Protein AF-A0A3G8GVG5-F1 (afdb_monomer_lite)

Radius of gyration: 18.15 Å; chains: 1; bounding box: 42×44×48 Å

Structure (mmCIF, N/CA/C/O backbone):
data_AF-A0A3G8GVG5-F1
#
_entry.id   AF-A0A3G8GVG5-F1
#
loop_
_atom_site.group_PDB
_atom_site.id
_atom_site.type_symbol
_atom_site.label_atom_id
_atom_site.label_alt_id
_atom_site.label_comp_id
_atom_site.label_asym_id
_atom_site.label_entity_id
_atom_site.label_seq_id
_atom_site.pdbx_PDB_ins_code
_atom_site.Cartn_x
_atom_site.Cartn_y
_atom_site.Cartn_z
_atom_site.occupancy
_atom_site.B_iso_or_equiv
_atom_site.auth_seq_id
_atom_site.auth_comp_id
_atom_site.auth_asym_id
_atom_site.auth_atom_id
_atom_site.pdbx_PDB_model_num
ATOM 1 N N . MET A 1 1 ? 7.268 11.333 13.394 1.00 49.78 1 MET A N 1
ATOM 2 C CA . MET A 1 1 ? 5.928 10.722 13.432 1.00 49.78 1 MET A CA 1
ATOM 3 C C . MET A 1 1 ? 6.130 9.269 13.067 1.00 49.78 1 MET A C 1
ATOM 5 O O . MET A 1 1 ? 6.802 9.025 12.071 1.00 49.78 1 MET A O 1
ATOM 9 N N . GLN A 1 2 ? 5.704 8.350 13.923 1.00 72.81 2 GLN A N 1
ATOM 10 C CA . GLN A 1 2 ? 5.836 6.920 13.666 1.00 72.81 2 GLN A CA 1
ATOM 11 C C . GLN A 1 2 ? 4.834 6.518 12.583 1.00 72.81 2 GLN A C 1
ATOM 13 O O . GLN A 1 2 ? 3.712 7.025 12.562 1.00 72.81 2 GLN A O 1
ATOM 18 N N . THR A 1 3 ? 5.284 5.694 11.642 1.00 84.38 3 THR A N 1
ATOM 19 C CA . THR A 1 3 ? 4.488 5.245 10.498 1.00 84.38 3 THR A CA 1
ATOM 20 C C . THR A 1 3 ? 3.266 4.473 10.981 1.00 84.38 3 THR A C 1
ATOM 22 O O . THR A 1 3 ? 3.401 3.535 11.763 1.00 84.38 3 THR A O 1
ATOM 25 N N . GLY A 1 4 ? 2.082 4.852 10.507 1.00 87.75 4 GLY A N 1
ATOM 26 C CA . GLY A 1 4 ? 0.847 4.111 10.728 1.00 87.75 4 GLY A CA 1
ATOM 27 C C . GLY A 1 4 ? 0.211 4.288 12.104 1.00 87.75 4 GLY A C 1
ATOM 28 O O . GLY A 1 4 ? -0.629 3.478 12.488 1.00 87.75 4 GLY A O 1
ATOM 29 N N . LEU A 1 5 ? 0.558 5.345 12.848 1.00 90.88 5 LEU A N 1
ATOM 30 C CA . LEU A 1 5 ? -0.100 5.656 14.128 1.00 90.88 5 LEU A CA 1
ATOM 31 C C . LEU A 1 5 ? -1.619 5.825 13.980 1.00 90.88 5 LEU A C 1
ATOM 33 O O . LEU A 1 5 ? -2.370 5.416 14.860 1.00 90.88 5 LEU A O 1
ATOM 37 N N . ARG A 1 6 ? -2.088 6.371 12.850 1.00 92.50 6 ARG A N 1
ATOM 38 C CA . ARG A 1 6 ? -3.530 6.475 12.569 1.00 92.50 6 ARG A CA 1
ATOM 39 C C . ARG A 1 6 ? -4.188 5.112 12.433 1.00 92.50 6 ARG A C 1
ATOM 41 O O . ARG A 1 6 ? -5.309 4.937 12.888 1.00 92.50 6 ARG A O 1
ATOM 48 N N . LEU A 1 7 ? -3.500 4.139 11.836 1.00 95.25 7 LEU A N 1
ATOM 49 C CA . LEU A 1 7 ? -4.003 2.772 11.756 1.00 95.25 7 LEU A CA 1
ATOM 50 C C . LEU A 1 7 ? -4.164 2.157 13.142 1.00 95.25 7 LEU A C 1
ATOM 52 O O . LEU A 1 7 ? -5.197 1.559 13.430 1.00 95.25 7 LEU A O 1
ATOM 56 N N . TYR A 1 8 ? -3.151 2.321 13.992 1.00 95.00 8 TYR A N 1
ATOM 57 C CA . TYR A 1 8 ? -3.192 1.827 15.363 1.00 95.00 8 TYR A CA 1
ATOM 58 C C . TYR A 1 8 ? -4.359 2.437 16.143 1.00 95.00 8 TYR A C 1
ATOM 60 O O . TYR A 1 8 ? -5.166 1.710 16.721 1.00 95.00 8 TYR A O 1
ATOM 68 N N . GLN A 1 9 ? -4.501 3.761 16.068 1.00 94.75 9 GLN A N 1
ATOM 69 C CA . GLN A 1 9 ? -5.581 4.481 16.726 1.00 94.75 9 GLN A CA 1
ATOM 70 C C . GLN A 1 9 ? -6.961 4.073 16.197 1.00 94.75 9 GLN A C 1
ATOM 72 O O . GLN A 1 9 ? -7.850 3.793 16.991 1.00 94.75 9 GLN A O 1
ATOM 77 N N . ALA A 1 10 ? -7.128 3.926 14.880 1.00 95.94 10 ALA A N 1
ATOM 78 C CA . ALA A 1 10 ? -8.390 3.476 14.291 1.00 95.94 10 ALA A CA 1
ATOM 79 C C . ALA A 1 10 ? -8.810 2.083 14.798 1.00 95.94 10 ALA A C 1
ATOM 81 O O . ALA A 1 10 ? -9.994 1.836 15.028 1.00 95.94 10 ALA A O 1
ATOM 82 N N . ILE A 1 11 ? -7.850 1.173 15.011 1.00 96.44 11 ILE A N 1
ATOM 83 C CA . ILE A 1 11 ? -8.118 -0.148 15.600 1.00 96.44 11 ILE A CA 1
ATOM 84 C C . ILE A 1 11 ? -8.559 -0.012 17.064 1.00 96.44 11 ILE A C 1
ATOM 86 O O . ILE A 1 11 ? -9.501 -0.692 17.478 1.00 96.44 11 ILE A O 1
ATOM 90 N N . ILE A 1 12 ? -7.921 0.871 17.839 1.00 94.94 12 ILE A N 1
ATOM 91 C CA . ILE A 1 12 ? -8.306 1.152 19.229 1.00 94.94 12 ILE A CA 1
ATOM 92 C C . ILE A 1 12 ? -9.720 1.738 19.282 1.00 94.94 12 ILE A C 1
ATOM 94 O O . ILE A 1 12 ? -10.563 1.209 20.007 1.00 94.94 12 ILE A O 1
ATOM 98 N N . ASP A 1 13 ? -10.009 2.767 18.492 1.00 95.06 13 ASP A N 1
ATOM 99 C CA . ASP A 1 13 ? -11.313 3.436 18.470 1.00 95.06 13 ASP A CA 1
ATOM 100 C C . ASP A 1 13 ? -12.429 2.450 18.110 1.00 95.06 13 ASP A C 1
ATOM 102 O O . ASP A 1 13 ? -13.460 2.383 18.786 1.00 95.06 13 ASP A O 1
ATOM 106 N N . GLN A 1 14 ? -12.190 1.600 17.109 1.00 96.19 14 GLN A N 1
ATOM 107 C CA . GLN A 1 14 ? -13.136 0.560 16.717 1.00 96.19 14 GLN A CA 1
ATOM 108 C C . GLN A 1 14 ? -13.311 -0.507 17.806 1.00 96.19 14 GLN A C 1
ATOM 110 O O . GLN A 1 14 ? -14.429 -0.964 18.052 1.00 96.19 14 GLN A O 1
ATOM 115 N N . SER A 1 15 ? -12.239 -0.891 18.508 1.00 96.69 15 SER A N 1
ATOM 116 C CA . SER A 1 15 ? -12.336 -1.830 19.635 1.00 96.69 15 SER A CA 1
ATOM 117 C C . SER A 1 15 ? -13.222 -1.280 20.759 1.00 96.69 15 SER A C 1
ATOM 119 O O . SER A 1 15 ? -14.086 -1.993 21.276 1.00 96.69 15 SER A O 1
ATOM 121 N N . GLN A 1 16 ? -13.089 0.016 21.061 1.00 95.56 16 GLN A N 1
ATOM 122 C CA . GLN A 1 16 ? -13.899 0.712 22.057 1.00 95.56 16 GLN A CA 1
ATOM 123 C C . GLN A 1 16 ? -15.360 0.828 21.614 1.00 95.56 16 GLN A C 1
ATOM 125 O O . GLN A 1 16 ? -16.260 0.560 22.411 1.00 95.56 16 GLN A O 1
ATOM 130 N N . ALA A 1 17 ? -15.605 1.163 20.344 1.00 95.44 17 ALA A N 1
ATOM 131 C CA . ALA A 1 17 ? -16.950 1.250 19.777 1.00 95.44 17 ALA A CA 1
ATOM 132 C C . ALA A 1 17 ? -17.695 -0.097 19.827 1.00 95.44 17 ALA A C 1
ATOM 134 O O . ALA A 1 17 ? -18.899 -0.134 20.088 1.00 95.44 17 ALA A O 1
ATOM 135 N N . LEU A 1 18 ? -16.978 -1.206 19.623 1.00 95.50 18 LEU A N 1
ATOM 136 C CA . LEU A 1 18 ? -17.518 -2.566 19.700 1.00 95.50 18 LEU A CA 1
ATOM 137 C C . LEU A 1 18 ? -17.567 -3.130 21.131 1.00 95.50 18 LEU A C 1
ATOM 139 O O . LEU A 1 18 ? -18.177 -4.178 21.351 1.00 95.50 18 LEU A O 1
ATOM 143 N N . GLY A 1 19 ? -16.945 -2.457 22.102 1.00 96.06 19 GLY A N 1
ATOM 144 C CA . GLY A 1 19 ? -16.876 -2.909 23.492 1.00 96.06 19 GLY A CA 1
ATOM 145 C C . GLY A 1 19 ? -16.059 -4.191 23.685 1.00 96.06 19 GLY A C 1
ATOM 146 O O . GLY A 1 19 ? -16.368 -4.975 24.584 1.00 96.06 19 GLY A O 1
ATOM 147 N N . ILE A 1 20 ? -15.050 -4.421 22.841 1.00 96.81 20 ILE A N 1
ATOM 148 C CA . ILE A 1 20 ? -14.133 -5.566 22.933 1.00 96.81 20 ILE A CA 1
ATOM 149 C C . ILE A 1 20 ? -12.769 -5.123 23.466 1.00 96.81 20 ILE A C 1
ATOM 151 O O . ILE A 1 20 ? -12.413 -3.948 23.395 1.00 96.81 20 ILE A O 1
ATOM 155 N N . ASP A 1 21 ? -11.999 -6.065 24.009 1.00 95.56 21 ASP A N 1
ATOM 156 C CA . ASP A 1 21 ? -10.618 -5.785 24.388 1.00 95.56 21 ASP A CA 1
ATOM 157 C C . ASP A 1 21 ? -9.711 -5.637 23.154 1.00 95.56 21 ASP A C 1
ATOM 159 O O . ASP A 1 21 ? -10.019 -6.076 22.039 1.00 95.56 21 ASP A O 1
ATOM 163 N N . PHE A 1 22 ? -8.570 -4.980 23.363 1.00 93.44 22 PHE A N 1
ATOM 164 C CA . PHE A 1 22 ? -7.598 -4.761 22.298 1.00 93.44 22 PHE A CA 1
ATOM 165 C C . PHE A 1 22 ? -7.022 -6.084 21.766 1.00 93.44 22 PHE A C 1
ATOM 167 O O . PHE A 1 22 ? -6.774 -6.210 20.569 1.00 93.44 22 PHE A O 1
ATOM 174 N N . ASP A 1 23 ? -6.885 -7.101 22.620 1.00 95.00 23 ASP A N 1
ATOM 175 C CA . ASP A 1 23 ? -6.403 -8.424 22.221 1.00 95.00 23 ASP A CA 1
ATOM 176 C C . ASP A 1 23 ? -7.333 -9.093 21.198 1.00 95.00 23 ASP A C 1
ATOM 178 O O . ASP A 1 23 ? -6.865 -9.613 20.178 1.00 95.00 23 ASP A O 1
ATOM 182 N N . ALA A 1 24 ? -8.652 -9.039 21.411 1.00 96.19 24 ALA A N 1
ATOM 183 C CA . ALA A 1 24 ? -9.637 -9.536 20.456 1.00 96.19 24 ALA A CA 1
ATOM 184 C C . ALA A 1 24 ? -9.681 -8.693 19.175 1.00 96.19 24 ALA A C 1
ATOM 186 O O . ALA A 1 24 ? -9.848 -9.251 18.084 1.00 96.19 24 ALA A O 1
ATOM 187 N N . ALA A 1 25 ? -9.504 -7.372 19.277 1.00 96.31 25 ALA A N 1
ATOM 188 C CA . ALA A 1 25 ? -9.423 -6.486 18.115 1.00 96.31 25 ALA A CA 1
ATOM 189 C C . ALA A 1 25 ? -8.200 -6.809 17.240 1.00 96.31 25 ALA A C 1
ATOM 191 O O . ALA A 1 25 ? -8.338 -7.048 16.037 1.00 96.31 25 ALA A O 1
ATOM 192 N N . ALA A 1 26 ? -7.015 -6.920 17.846 1.00 95.25 26 ALA A N 1
ATOM 193 C CA . ALA A 1 26 ? -5.785 -7.309 17.163 1.00 95.25 26 ALA A CA 1
ATOM 194 C C . ALA A 1 26 ? -5.927 -8.695 16.513 1.00 95.25 26 ALA A C 1
ATOM 196 O O . ALA A 1 26 ? -5.589 -8.872 15.336 1.00 95.25 26 ALA A O 1
ATOM 197 N N . HIS A 1 27 ? -6.512 -9.660 17.233 1.00 96.12 27 HIS A N 1
ATOM 198 C CA . HIS A 1 27 ? -6.771 -10.994 16.697 1.00 96.12 27 HIS A CA 1
ATOM 199 C C . HIS A 1 27 ? -7.701 -10.961 15.475 1.00 96.12 27 HIS A C 1
ATOM 201 O O . HIS A 1 27 ? -7.435 -11.646 14.484 1.00 96.12 27 HIS A O 1
ATOM 207 N N . SER A 1 28 ? -8.744 -10.127 15.510 1.00 96.38 28 SER A N 1
ATOM 208 C CA . SER A 1 28 ? -9.662 -9.910 14.381 1.00 96.38 28 SER A CA 1
ATOM 209 C C . SER A 1 28 ? -8.956 -9.282 13.175 1.00 96.38 28 SER A C 1
ATOM 211 O O . SER A 1 28 ? -9.252 -9.632 12.036 1.00 96.38 28 SER A O 1
ATOM 213 N N . CYS A 1 29 ? -7.943 -8.447 13.419 1.00 96.12 29 CYS A N 1
ATOM 214 C CA . CYS A 1 29 ? -7.039 -7.904 12.402 1.00 96.12 29 CYS A CA 1
ATOM 215 C C . CYS A 1 29 ? -5.998 -8.924 11.885 1.00 96.12 29 CYS A C 1
ATOM 217 O O . CYS A 1 29 ? -5.181 -8.608 11.019 1.00 96.12 29 CYS A O 1
ATOM 219 N N . GLY A 1 30 ? -5.983 -10.158 12.405 1.00 94.19 30 GLY A N 1
ATOM 220 C CA . GLY A 1 30 ? -5.030 -11.199 12.008 1.00 94.19 30 GLY A CA 1
ATOM 221 C C . GLY A 1 30 ? -3.605 -10.987 12.541 1.00 94.19 30 GLY A C 1
ATOM 222 O O . GLY A 1 30 ? -2.638 -11.501 11.955 1.00 94.19 30 GLY A O 1
ATOM 223 N N . VAL A 1 31 ? -3.458 -10.233 13.635 1.00 93.50 31 VAL A N 1
ATOM 224 C CA . VAL A 1 31 ? -2.177 -9.918 14.288 1.00 93.50 31 VAL A CA 1
ATOM 225 C C . VAL A 1 31 ? -2.273 -10.242 15.786 1.00 93.50 31 VAL A C 1
ATOM 227 O O . VAL A 1 31 ? -3.339 -10.171 16.382 1.00 93.50 31 VAL A O 1
ATOM 230 N N . GLY A 1 32 ? -1.174 -10.656 16.418 1.00 92.75 32 GLY A N 1
ATOM 231 C CA . GLY A 1 32 ? -1.138 -10.730 17.884 1.00 92.75 32 GLY A CA 1
ATOM 232 C C . GLY A 1 32 ? -1.017 -9.326 18.478 1.00 92.75 32 GLY A C 1
ATOM 233 O O . GLY A 1 32 ? -0.301 -8.510 17.902 1.00 92.75 32 GLY A O 1
ATOM 234 N N . ALA A 1 33 ? -1.659 -9.054 19.614 1.00 92.44 33 ALA A N 1
ATOM 235 C CA . ALA A 1 33 ? -1.604 -7.739 20.258 1.00 92.44 33 ALA A CA 1
ATOM 236 C C . ALA A 1 33 ? -0.171 -7.286 20.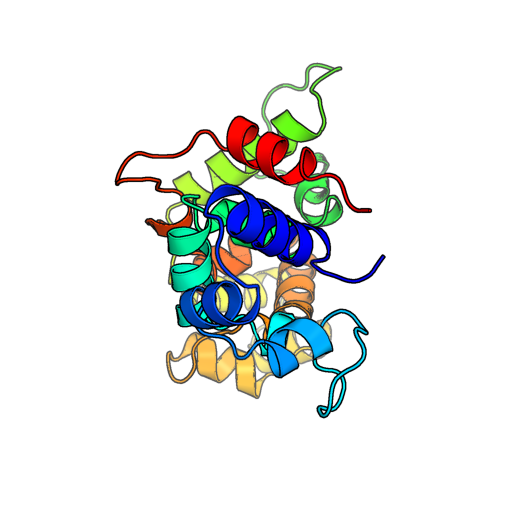551 1.00 92.44 33 ALA A C 1
ATOM 238 O O . ALA A 1 33 ? 0.219 -6.227 20.077 1.00 92.44 33 ALA A O 1
ATOM 239 N N . ASP A 1 34 ? 0.645 -8.138 21.184 1.00 91.56 34 ASP A N 1
ATOM 240 C CA . ASP A 1 34 ? 2.072 -7.865 21.422 1.00 91.56 34 ASP A CA 1
ATOM 241 C C . ASP A 1 34 ? 2.821 -7.507 20.132 1.00 91.56 34 ASP A C 1
ATOM 243 O O . ASP A 1 34 ? 3.601 -6.560 20.097 1.00 91.56 34 ASP A O 1
ATOM 247 N N . LEU A 1 35 ? 2.562 -8.237 19.040 1.00 91.19 35 LEU A N 1
ATOM 248 C CA . LEU A 1 35 ? 3.213 -7.969 17.759 1.00 91.19 35 LEU A CA 1
ATOM 249 C C . LEU A 1 35 ? 2.773 -6.616 17.187 1.00 91.19 35 LEU A C 1
ATOM 251 O O . LEU A 1 35 ? 3.623 -5.864 16.722 1.00 91.19 35 LEU A O 1
ATOM 255 N N . LEU A 1 36 ? 1.477 -6.302 17.236 1.00 91.19 36 LEU A N 1
ATOM 256 C CA . LEU A 1 36 ? 0.942 -5.035 16.740 1.00 91.19 36 LEU A CA 1
ATOM 257 C C . LEU A 1 36 ? 1.450 -3.854 17.576 1.00 91.19 36 LEU A C 1
ATOM 259 O O . LEU A 1 36 ? 1.960 -2.890 17.021 1.00 91.19 36 LEU A O 1
ATOM 263 N N . MET A 1 37 ? 1.396 -3.967 18.902 1.00 91.00 37 MET A N 1
ATOM 264 C CA . MET A 1 37 ? 1.936 -2.991 19.852 1.00 91.00 37 MET A CA 1
ATOM 265 C C . MET A 1 37 ? 3.440 -2.766 19.648 1.00 91.00 37 MET A C 1
ATOM 267 O O . MET A 1 37 ? 3.912 -1.633 19.706 1.00 91.00 37 MET A O 1
ATOM 271 N N . SER A 1 38 ? 4.199 -3.818 19.314 1.00 91.44 38 SER A N 1
ATOM 272 C CA . SER A 1 38 ? 5.635 -3.694 19.034 1.00 91.44 38 SER A CA 1
ATOM 273 C C . SER A 1 38 ? 5.968 -2.865 17.787 1.00 91.44 38 SER A C 1
ATOM 275 O O . SER A 1 38 ? 7.120 -2.464 17.627 1.00 91.44 38 SER A O 1
ATOM 277 N N . CYS A 1 39 ? 4.994 -2.586 16.914 1.00 90.81 39 CYS A N 1
ATOM 278 C CA . CYS A 1 39 ? 5.163 -1.660 15.792 1.00 90.81 39 CYS A CA 1
ATOM 279 C C . CYS A 1 39 ? 5.079 -0.182 16.210 1.00 90.81 39 CYS A C 1
ATOM 281 O O . CYS A 1 39 ? 5.514 0.686 15.450 1.00 90.81 39 CYS A O 1
ATOM 283 N N . PHE A 1 40 ? 4.540 0.102 17.401 1.00 89.06 40 PHE A N 1
ATOM 284 C CA . PHE A 1 40 ? 4.185 1.447 17.871 1.00 89.06 40 PHE A CA 1
ATOM 285 C C . PHE A 1 40 ? 4.899 1.846 19.174 1.00 89.06 40 PHE A C 1
ATOM 287 O O . PHE A 1 40 ? 4.413 2.689 19.916 1.00 89.06 40 PHE A O 1
ATOM 294 N N . ASP A 1 41 ? 6.049 1.221 19.464 1.00 80.25 41 ASP A N 1
ATOM 295 C CA . ASP A 1 41 ? 6.879 1.458 20.661 1.00 80.25 41 ASP A CA 1
ATOM 296 C C . ASP A 1 41 ? 6.157 1.278 22.011 1.00 80.25 41 ASP A C 1
ATOM 298 O O . ASP A 1 41 ? 6.631 1.726 23.059 1.00 80.25 41 ASP A O 1
ATOM 302 N N . GLU A 1 42 ? 5.038 0.557 22.007 1.00 80.56 42 GLU A N 1
ATOM 303 C CA . GLU A 1 42 ? 4.316 0.204 23.221 1.00 80.56 42 GLU A CA 1
ATOM 304 C C . GLU A 1 42 ? 5.093 -0.847 24.039 1.00 80.56 42 GLU A C 1
ATOM 306 O O . GLU A 1 42 ? 5.795 -1.701 23.472 1.00 80.56 42 GLU A O 1
ATOM 311 N N . PRO A 1 43 ? 4.985 -0.837 25.383 1.00 77.31 43 PRO A N 1
ATOM 312 C CA . PRO A 1 43 ? 5.668 -1.805 26.230 1.00 77.31 43 PRO A CA 1
ATOM 313 C C . PRO A 1 43 ? 5.163 -3.222 25.942 1.00 77.31 43 PRO A C 1
ATOM 315 O O . PRO A 1 43 ? 4.044 -3.581 26.297 1.00 77.31 43 PRO A O 1
ATOM 318 N N . THR A 1 44 ? 6.005 -4.052 25.329 1.00 80.94 44 THR A N 1
ATOM 319 C CA . THR A 1 44 ? 5.668 -5.440 24.977 1.00 80.94 44 THR A CA 1
ATOM 320 C C . THR A 1 44 ? 6.778 -6.405 25.378 1.00 80.94 44 THR A C 1
ATOM 322 O O . THR A 1 44 ? 7.904 -6.014 25.699 1.00 80.94 44 THR A O 1
ATOM 325 N N . HIS A 1 45 ? 6.475 -7.704 25.349 1.00 77.62 45 HIS A N 1
ATOM 326 C CA . HIS A 1 45 ? 7.473 -8.764 25.527 1.00 77.62 45 HIS A CA 1
ATOM 327 C C . HIS A 1 45 ? 8.277 -9.067 24.249 1.00 77.62 45 HIS A C 1
ATOM 329 O O . HIS A 1 45 ? 9.187 -9.902 24.262 1.00 77.62 45 HIS A O 1
ATOM 335 N N . THR A 1 46 ? 7.952 -8.399 23.144 1.00 78.88 46 THR A N 1
ATOM 336 C CA . THR A 1 46 ? 8.531 -8.607 21.816 1.00 78.88 46 THR A CA 1
ATOM 337 C C . THR A 1 46 ? 9.503 -7.492 21.437 1.00 78.88 46 THR A C 1
ATOM 339 O O . THR A 1 46 ? 9.455 -6.386 21.966 1.00 78.88 46 THR A O 1
ATOM 342 N N . LYS A 1 47 ? 10.428 -7.781 20.514 1.00 85.06 47 LYS A N 1
ATOM 343 C CA . LYS A 1 47 ? 11.291 -6.739 19.933 1.00 85.06 47 LYS A CA 1
ATOM 344 C C . LYS A 1 47 ? 10.452 -5.796 19.058 1.00 85.06 47 LYS A C 1
ATOM 346 O O . LYS A 1 47 ? 9.449 -6.266 18.532 1.00 85.06 47 LYS A O 1
ATOM 351 N N . PRO A 1 48 ? 10.868 -4.535 18.859 1.00 86.25 48 PRO A N 1
ATOM 352 C CA . PRO A 1 48 ? 10.214 -3.647 17.903 1.00 86.25 48 PRO A CA 1
ATOM 353 C C . PRO A 1 48 ? 10.226 -4.230 16.484 1.00 86.25 48 PRO A C 1
ATOM 355 O O . PRO A 1 48 ? 11.232 -4.824 16.078 1.00 86.25 48 PRO A O 1
ATOM 358 N N . HIS A 1 49 ? 9.131 -4.049 15.745 1.00 88.44 49 HIS A N 1
ATOM 359 C CA . HIS A 1 49 ? 8.986 -4.490 14.353 1.00 88.44 49 HIS A CA 1
ATOM 360 C C . HIS A 1 49 ? 8.582 -3.325 13.451 1.00 88.44 49 HIS A C 1
ATOM 362 O O . HIS A 1 49 ? 7.862 -2.428 13.880 1.00 88.44 49 HIS A O 1
ATOM 368 N N . ASP A 1 50 ? 8.996 -3.363 12.186 1.00 90.38 50 ASP A N 1
ATOM 369 C CA . ASP A 1 50 ? 8.470 -2.436 11.187 1.00 90.38 50 ASP A CA 1
ATOM 370 C C . ASP A 1 50 ? 7.015 -2.802 10.852 1.00 90.38 50 ASP A C 1
ATOM 372 O O . ASP A 1 50 ? 6.681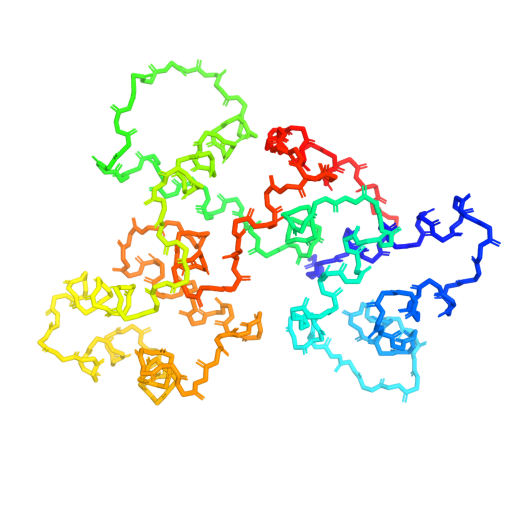 -3.976 10.657 1.00 90.38 50 ASP A O 1
ATOM 376 N N . LEU A 1 51 ? 6.132 -1.803 10.793 1.00 93.44 51 LEU A N 1
ATOM 377 C CA . LEU A 1 51 ? 4.722 -2.014 10.469 1.00 93.44 51 LEU A CA 1
ATOM 378 C C . LEU A 1 51 ? 4.549 -2.672 9.092 1.00 93.44 51 LEU A C 1
ATOM 380 O O . LEU A 1 51 ? 3.687 -3.535 8.924 1.00 93.44 51 LEU A O 1
ATOM 384 N N . TYR A 1 52 ? 5.367 -2.303 8.110 1.00 94.19 52 TYR A N 1
ATOM 385 C CA . TYR A 1 52 ? 5.269 -2.810 6.745 1.00 94.19 52 TYR A CA 1
ATOM 386 C C . TYR A 1 52 ? 5.751 -4.256 6.598 1.00 94.19 52 TYR A C 1
ATOM 388 O O . TYR A 1 52 ? 5.259 -4.962 5.719 1.00 94.19 52 TYR A O 1
ATOM 396 N N . ASP A 1 53 ? 6.606 -4.736 7.506 1.00 92.25 53 ASP A N 1
ATOM 397 C CA . ASP A 1 53 ? 6.931 -6.165 7.627 1.00 92.25 53 ASP A CA 1
ATOM 398 C C . ASP A 1 53 ? 5.755 -6.967 8.212 1.00 92.25 53 ASP A C 1
ATOM 400 O O . ASP A 1 53 ? 5.583 -8.161 7.946 1.00 92.25 53 ASP A O 1
ATOM 404 N N . VAL A 1 54 ? 4.922 -6.319 9.030 1.00 92.69 54 VAL A N 1
ATOM 405 C CA . VAL A 1 54 ? 3.765 -6.947 9.673 1.00 92.69 54 VAL A CA 1
ATOM 406 C C . VAL A 1 54 ? 2.526 -6.892 8.773 1.00 92.69 54 VAL A C 1
ATOM 408 O O . VAL A 1 54 ? 1.757 -7.856 8.762 1.00 92.69 54 VAL A O 1
ATOM 411 N N . LEU A 1 55 ? 2.314 -5.840 7.983 1.00 94.06 55 LEU A N 1
ATOM 412 C CA . LEU A 1 55 ? 1.132 -5.674 7.125 1.00 94.06 55 LEU A CA 1
ATOM 413 C C . LEU A 1 55 ? 1.192 -6.515 5.837 1.00 94.06 55 LEU A C 1
ATOM 415 O O . LEU A 1 55 ? 1.341 -6.017 4.724 1.00 94.06 55 LEU A O 1
ATOM 419 N N . THR A 1 56 ? 0.998 -7.825 5.978 1.00 94.06 56 THR A N 1
ATOM 420 C CA . THR A 1 56 ? 0.792 -8.725 4.832 1.00 94.06 56 THR A CA 1
ATOM 421 C C . THR A 1 56 ? -0.574 -8.494 4.181 1.00 94.06 56 THR A C 1
ATOM 423 O O . THR A 1 56 ? -1.512 -8.043 4.840 1.00 94.06 56 THR A O 1
ATOM 426 N N . ARG A 1 57 ? -0.746 -8.902 2.914 1.00 92.94 57 ARG A N 1
ATOM 427 C CA . ARG A 1 57 ? -2.033 -8.783 2.197 1.00 92.94 57 ARG A CA 1
ATOM 428 C C . ARG A 1 57 ? -3.221 -9.325 2.996 1.00 92.94 57 ARG A C 1
ATOM 430 O O . ARG A 1 57 ? -4.234 -8.653 3.126 1.00 92.94 57 ARG A O 1
ATOM 437 N N . ARG A 1 58 ? -3.054 -10.506 3.602 1.00 94.50 58 ARG A N 1
ATOM 438 C CA . ARG A 1 58 ? -4.079 -11.140 4.445 1.00 94.50 58 ARG A CA 1
ATOM 439 C C . ARG A 1 58 ? -4.470 -10.272 5.646 1.00 94.50 58 ARG A C 1
ATOM 441 O O . ARG A 1 58 ? -5.626 -10.290 6.050 1.00 94.50 58 ARG A O 1
ATOM 448 N N . ARG A 1 59 ? -3.509 -9.564 6.243 1.00 95.62 59 ARG A N 1
ATOM 449 C CA . ARG A 1 59 ? -3.748 -8.678 7.390 1.00 95.62 59 ARG A CA 1
ATOM 450 C C . ARG A 1 59 ? -4.408 -7.377 6.959 1.00 95.62 59 ARG A C 1
ATOM 452 O O . ARG A 1 59 ? -5.323 -6.945 7.637 1.00 95.62 59 ARG A O 1
ATOM 459 N N . ILE A 1 60 ? -4.028 -6.812 5.813 1.00 95.81 60 ILE A N 1
ATOM 460 C CA . ILE A 1 60 ? -4.718 -5.644 5.242 1.00 95.81 60 ILE A CA 1
ATOM 461 C C . ILE A 1 60 ? -6.201 -5.972 5.010 1.00 95.81 60 ILE A C 1
ATOM 463 O O . ILE A 1 60 ? -7.062 -5.206 5.428 1.00 95.81 60 ILE A O 1
ATOM 467 N N . ASP A 1 61 ? -6.502 -7.144 4.439 1.00 95.56 61 ASP A N 1
ATOM 468 C CA . ASP A 1 61 ? -7.884 -7.597 4.218 1.00 95.56 61 ASP A CA 1
ATOM 469 C C . ASP A 1 61 ? -8.649 -7.772 5.544 1.00 95.56 61 ASP A C 1
ATOM 471 O O . ASP A 1 61 ? -9.799 -7.353 5.672 1.00 95.56 61 ASP A O 1
ATOM 475 N N . ALA A 1 62 ? -8.005 -8.363 6.556 1.00 97.25 62 ALA A N 1
ATOM 476 C CA . ALA A 1 62 ? -8.602 -8.556 7.878 1.00 97.25 62 ALA A CA 1
ATOM 477 C C . ALA A 1 62 ? -8.866 -7.225 8.600 1.00 97.25 62 ALA A C 1
ATOM 479 O O . ALA A 1 62 ? -9.926 -7.046 9.193 1.00 97.25 62 ALA A O 1
ATOM 480 N N . ILE A 1 63 ? -7.933 -6.277 8.512 1.00 97.44 63 ILE A N 1
ATOM 481 C CA . ILE A 1 63 ? -8.070 -4.938 9.090 1.00 97.44 63 ILE A CA 1
ATOM 482 C C . ILE A 1 63 ? -9.180 -4.155 8.385 1.00 97.44 63 ILE A C 1
ATOM 484 O O . ILE A 1 63 ? -10.024 -3.573 9.057 1.00 97.44 63 ILE A O 1
ATOM 488 N N . SER A 1 64 ? -9.224 -4.185 7.050 1.00 96.81 64 SER A N 1
ATOM 489 C CA . SER A 1 64 ? -10.304 -3.580 6.256 1.00 96.81 64 SER A CA 1
ATOM 490 C C . SER A 1 64 ? -11.671 -4.127 6.678 1.00 96.81 64 SER A C 1
ATOM 492 O O . SER A 1 64 ? -12.598 -3.354 6.908 1.00 96.81 64 SER A O 1
ATOM 494 N N . SER A 1 65 ? -11.778 -5.444 6.887 1.00 96.88 65 SER A N 1
ATOM 495 C CA . SER A 1 65 ? -13.007 -6.063 7.392 1.00 96.88 65 SER A CA 1
ATOM 496 C C . SER A 1 65 ? -13.334 -5.686 8.840 1.00 96.88 65 SER A C 1
ATOM 498 O O . SER A 1 65 ? -14.511 -5.599 9.175 1.00 96.88 65 SER A O 1
ATOM 500 N N . PHE A 1 66 ? -12.337 -5.518 9.711 1.00 97.44 66 PHE A N 1
ATOM 501 C CA . PHE A 1 66 ? -12.545 -5.163 11.118 1.00 97.44 66 PHE A CA 1
ATOM 502 C C . PHE A 1 66 ? -12.988 -3.702 11.290 1.00 97.44 66 PHE A C 1
ATOM 504 O O . PHE A 1 66 ? -13.894 -3.408 12.071 1.00 97.44 66 PHE A O 1
ATOM 511 N N . LEU A 1 67 ? -12.361 -2.799 10.534 1.00 96.75 67 LEU A N 1
ATOM 512 C CA . LEU A 1 67 ? -12.656 -1.365 10.520 1.00 96.75 67 LEU A CA 1
ATOM 513 C C . LEU A 1 67 ? -13.874 -1.005 9.656 1.00 96.75 67 LEU A C 1
ATOM 515 O O . LEU A 1 67 ? -14.239 0.165 9.603 1.00 96.75 67 LEU A O 1
ATOM 519 N N . ASP A 1 68 ? -14.466 -1.986 8.967 1.00 95.88 68 ASP A N 1
ATOM 520 C CA . ASP A 1 68 ? -15.554 -1.801 8.000 1.00 95.88 68 ASP A CA 1
ATOM 521 C C . ASP A 1 68 ? -15.247 -0.697 6.971 1.00 95.88 68 ASP A C 1
ATOM 523 O O . ASP A 1 68 ? -16.017 0.235 6.737 1.00 95.88 68 ASP A O 1
ATOM 527 N N . CYS A 1 69 ? -14.050 -0.765 6.386 1.00 95.44 69 CYS A N 1
ATOM 528 C CA . CYS A 1 69 ? -13.545 0.242 5.460 1.00 95.44 69 CYS A CA 1
ATOM 529 C C . CYS A 1 69 ? -12.870 -0.386 4.241 1.00 95.44 69 CYS A C 1
ATOM 531 O O . CYS A 1 69 ? -12.640 -1.594 4.182 1.00 95.44 69 CYS A O 1
ATOM 533 N N . SER A 1 70 ? -12.555 0.432 3.240 1.00 95.69 70 SER A N 1
ATOM 534 C CA . SER A 1 70 ? -11.855 -0.037 2.045 1.00 95.69 70 SER A CA 1
ATOM 535 C C . SER A 1 70 ? -10.401 -0.424 2.340 1.00 95.69 70 SER A C 1
ATOM 537 O O . SER A 1 70 ? -9.759 0.141 3.229 1.00 95.69 70 SER A O 1
ATOM 539 N N . GLY A 1 71 ? -9.834 -1.343 1.552 1.00 94.81 71 GLY A N 1
ATOM 540 C CA . GLY A 1 71 ? -8.397 -1.643 1.620 1.00 94.81 71 GLY A CA 1
ATOM 541 C C . GLY A 1 71 ? -7.537 -0.404 1.338 1.00 94.81 71 GLY A C 1
ATOM 542 O O . GLY A 1 71 ? -6.489 -0.211 1.955 1.00 94.81 71 GLY A O 1
ATOM 543 N N . PHE A 1 72 ? -8.027 0.499 0.484 1.00 93.50 72 PHE A N 1
ATOM 544 C CA . PHE A 1 72 ? -7.413 1.797 0.229 1.00 93.50 72 PHE A CA 1
ATOM 545 C C . PHE A 1 72 ? -7.293 2.649 1.504 1.00 93.50 72 PHE A C 1
ATOM 547 O O . PHE A 1 72 ? -6.222 3.209 1.756 1.00 93.50 72 PHE A O 1
ATOM 554 N N . ARG A 1 73 ? -8.323 2.681 2.365 1.00 93.88 73 ARG A N 1
ATOM 555 C CA . ARG A 1 73 ? -8.253 3.377 3.663 1.00 93.88 73 ARG A CA 1
ATOM 556 C C . ARG A 1 73 ? -7.167 2.811 4.560 1.00 93.88 73 ARG A C 1
ATOM 558 O O . ARG A 1 73 ? -6.482 3.573 5.233 1.00 93.88 73 ARG A O 1
ATOM 565 N N . VAL A 1 74 ? -6.974 1.493 4.554 1.00 96.12 74 VAL A N 1
ATOM 566 C CA . VAL A 1 74 ? -5.920 0.851 5.351 1.00 96.12 74 VAL A CA 1
ATOM 567 C C . VAL A 1 74 ? -4.535 1.335 4.914 1.00 96.12 74 VAL A C 1
ATOM 569 O O . VAL A 1 74 ? -3.720 1.670 5.771 1.00 96.12 74 VAL A O 1
ATOM 572 N N . PHE A 1 75 ? -4.274 1.459 3.607 1.00 94.38 75 PHE A N 1
ATOM 573 C CA . PHE A 1 75 ? -3.009 2.020 3.108 1.00 94.38 75 PHE A CA 1
ATOM 574 C C . PHE A 1 75 ? -2.803 3.484 3.524 1.00 94.38 75 PHE A C 1
ATOM 576 O O . PHE A 1 75 ? -1.685 3.866 3.874 1.00 94.38 75 PHE A O 1
ATOM 583 N N . LEU A 1 76 ? -3.866 4.295 3.520 1.00 91.00 76 LEU A N 1
ATOM 584 C CA . LEU A 1 76 ? -3.811 5.682 3.993 1.00 91.00 76 LEU A CA 1
ATOM 585 C C . LEU A 1 76 ? -3.503 5.761 5.492 1.00 91.00 76 LEU A C 1
ATOM 587 O O . LEU A 1 76 ? -2.601 6.488 5.899 1.00 91.00 76 LEU A O 1
ATOM 591 N N . LEU A 1 77 ? -4.219 4.984 6.306 1.00 93.25 77 LEU A N 1
ATOM 592 C CA . LEU A 1 77 ? -4.038 4.926 7.757 1.00 93.25 77 LEU A CA 1
ATOM 593 C C . LEU A 1 77 ? -2.649 4.401 8.152 1.00 93.25 77 LEU A C 1
ATOM 595 O O . LEU A 1 77 ? -2.111 4.805 9.181 1.00 93.25 77 LEU A O 1
ATOM 599 N N . ALA A 1 78 ? -2.070 3.517 7.336 1.00 93.44 78 ALA A N 1
ATOM 600 C CA . ALA A 1 78 ? -0.722 2.981 7.503 1.00 93.44 78 ALA A CA 1
ATOM 601 C C . ALA A 1 78 ? 0.392 3.942 7.037 1.00 93.44 78 ALA A C 1
ATOM 603 O O . ALA A 1 78 ? 1.556 3.565 7.092 1.00 93.44 78 ALA A O 1
ATOM 604 N N . ASP A 1 79 ? 0.059 5.155 6.575 1.00 89.94 79 ASP A N 1
ATOM 605 C CA . ASP A 1 79 ? 0.991 6.142 6.005 1.00 89.94 79 ASP A CA 1
ATOM 606 C C . ASP A 1 79 ? 1.802 5.619 4.791 1.00 89.94 79 ASP A C 1
ATOM 608 O O . ASP A 1 79 ? 2.927 6.068 4.530 1.00 89.94 79 ASP A O 1
ATOM 612 N N . VAL A 1 80 ? 1.231 4.682 4.018 1.00 90.62 80 VAL A N 1
ATOM 613 C CA . VAL A 1 80 ? 1.884 4.106 2.824 1.00 90.62 80 VAL A CA 1
ATOM 614 C C . VAL A 1 80 ? 2.013 5.144 1.717 1.00 90.62 80 VAL A C 1
ATOM 616 O O . VAL A 1 80 ? 3.063 5.236 1.080 1.00 90.62 80 VAL A O 1
ATOM 619 N N . PHE A 1 81 ? 0.969 5.950 1.525 1.00 83.94 81 PHE A N 1
ATOM 620 C CA . PHE A 1 81 ? 0.957 7.040 0.558 1.00 83.94 81 PHE A CA 1
ATOM 621 C C . PHE A 1 81 ? 1.241 8.371 1.250 1.00 83.94 81 PHE A C 1
ATOM 623 O O . PHE A 1 81 ? 0.461 8.843 2.080 1.00 83.94 81 PHE A O 1
ATOM 630 N N . LYS A 1 82 ? 2.356 9.000 0.886 1.00 75.06 82 LYS A N 1
ATOM 631 C CA . LYS A 1 82 ? 2.754 10.322 1.369 1.00 75.06 82 LYS A CA 1
ATOM 632 C C . LYS A 1 82 ? 2.287 11.408 0.414 1.00 75.06 82 LYS A C 1
ATOM 634 O O . LYS A 1 82 ? 2.064 11.174 -0.767 1.00 75.06 82 LYS A O 1
ATOM 639 N N . TRP A 1 83 ? 2.223 12.645 0.908 1.00 64.56 83 TRP A N 1
ATOM 640 C CA . TRP A 1 83 ? 1.862 13.793 0.069 1.00 64.56 83 TRP A CA 1
ATOM 641 C C . TRP A 1 83 ? 2.787 13.968 -1.151 1.00 64.56 83 TRP A C 1
ATOM 643 O O . TRP A 1 83 ? 2.355 14.370 -2.230 1.00 64.56 83 TRP A O 1
ATOM 653 N N . GLU A 1 84 ? 4.057 13.601 -0.989 1.00 65.38 84 GLU A N 1
ATOM 654 C CA . GLU A 1 84 ? 5.066 13.574 -2.050 1.00 65.38 84 GLU A CA 1
ATOM 655 C C . GLU A 1 84 ? 4.649 12.674 -3.227 1.00 65.38 84 GLU A C 1
ATOM 657 O O . GLU A 1 84 ? 4.845 13.072 -4.377 1.00 65.38 84 GLU A O 1
ATOM 662 N N . ASP A 1 85 ? 3.979 11.545 -2.954 1.00 67.31 85 ASP A N 1
ATOM 663 C CA . ASP A 1 85 ? 3.499 10.601 -3.973 1.00 67.31 85 ASP A CA 1
ATOM 664 C C . ASP A 1 85 ? 2.409 11.208 -4.871 1.00 67.31 85 ASP A C 1
ATOM 666 O O . ASP A 1 85 ? 2.253 10.790 -6.018 1.00 67.31 85 ASP A O 1
ATOM 670 N N . TYR A 1 86 ? 1.679 12.212 -4.371 1.00 64.31 86 TYR A N 1
ATOM 671 C CA . TYR A 1 86 ? 0.648 12.942 -5.117 1.00 64.31 86 TYR A CA 1
ATOM 672 C C . TYR A 1 86 ? 1.210 14.181 -5.837 1.00 64.31 86 TYR A C 1
ATOM 674 O O . TYR A 1 86 ? 0.684 14.604 -6.865 1.00 64.31 86 TYR A O 1
ATOM 682 N N . SER A 1 87 ? 2.303 14.763 -5.328 1.00 54.44 87 SER A N 1
ATOM 683 C CA . SER A 1 87 ? 2.881 16.020 -5.837 1.00 54.44 87 SER A CA 1
ATOM 684 C C . SER A 1 87 ? 3.602 15.906 -7.191 1.00 54.44 87 SER A C 1
ATOM 686 O O . SER A 1 87 ? 3.743 16.908 -7.902 1.00 54.44 87 SER A O 1
ATOM 688 N N . LEU A 1 88 ? 3.995 14.688 -7.589 1.00 53.66 88 LEU A N 1
ATOM 689 C CA . LEU A 1 88 ? 4.696 14.393 -8.852 1.00 53.66 88 LEU A CA 1
ATOM 690 C C . LEU A 1 88 ? 3.857 14.702 -10.112 1.00 53.66 88 LEU A C 1
ATOM 692 O O . LEU A 1 88 ? 4.374 14.754 -11.226 1.00 53.66 88 LEU A O 1
ATOM 696 N N . ILE A 1 89 ? 2.568 14.988 -9.940 1.00 47.56 89 ILE A N 1
ATOM 697 C CA . ILE A 1 89 ? 1.597 15.225 -11.017 1.00 47.56 89 ILE A CA 1
ATOM 698 C C . ILE A 1 89 ? 1.596 16.676 -11.485 1.00 47.56 89 ILE A C 1
ATOM 700 O O . ILE A 1 89 ? 1.238 16.951 -12.626 1.00 47.56 89 ILE A O 1
ATOM 704 N N . SER A 1 90 ? 2.080 17.609 -10.662 1.00 44.06 90 SER A N 1
ATOM 705 C CA . SER A 1 90 ? 2.245 18.995 -11.115 1.00 44.06 90 SER A CA 1
ATOM 706 C C . SER A 1 90 ? 3.290 19.136 -12.239 1.00 44.06 90 SER A C 1
ATOM 708 O O . SER A 1 90 ? 3.320 20.167 -12.910 1.00 44.06 90 SER A O 1
ATOM 710 N N . GLY A 1 91 ? 4.111 18.099 -12.479 1.00 41.72 91 GLY A N 1
ATOM 711 C CA . GLY A 1 91 ? 5.138 18.068 -13.527 1.00 41.72 91 GLY A CA 1
ATOM 712 C C . GLY A 1 91 ? 4.982 16.988 -14.608 1.00 41.72 91 GLY A C 1
ATOM 713 O O . GLY A 1 91 ? 5.562 17.145 -15.682 1.00 41.72 91 GLY A O 1
ATOM 714 N N . SER A 1 92 ? 4.218 15.910 -14.386 1.00 43.06 92 SER A N 1
ATOM 715 C CA . SER A 1 92 ? 4.134 14.807 -15.358 1.00 43.06 92 SER A CA 1
ATOM 716 C C . SER A 1 92 ? 3.167 15.133 -16.510 1.00 43.06 92 SER A C 1
ATOM 718 O O . SER A 1 92 ? 1.964 15.299 -16.302 1.00 43.06 92 SER A O 1
ATOM 720 N N . GLY A 1 93 ? 3.665 15.168 -17.750 1.00 43.31 93 GLY A N 1
ATOM 721 C CA . GLY A 1 93 ? 2.883 15.465 -18.964 1.00 43.31 93 GLY A CA 1
ATOM 722 C C . GLY A 1 93 ? 1.799 14.440 -19.344 1.00 43.31 93 GLY A C 1
ATOM 723 O O . GLY A 1 93 ? 1.175 14.588 -20.391 1.00 43.31 93 GLY A O 1
ATOM 724 N N . LEU A 1 94 ? 1.562 13.415 -18.518 1.00 42.88 94 LEU A N 1
ATOM 725 C CA . LEU A 1 94 ? 0.528 12.392 -18.714 1.00 42.88 94 LEU A CA 1
ATOM 726 C C . LEU A 1 94 ? -0.890 12.870 -18.344 1.00 42.88 94 LEU A C 1
ATOM 728 O O . LEU A 1 94 ? -1.860 12.274 -18.804 1.00 42.88 94 LEU A O 1
ATOM 732 N N . PHE A 1 95 ? -1.029 13.948 -17.559 1.00 48.78 95 PHE A N 1
ATOM 733 C CA . PHE A 1 95 ? -2.307 14.339 -16.938 1.00 48.78 95 PHE A CA 1
ATOM 734 C C . PHE A 1 95 ? -2.646 15.835 -17.083 1.00 48.78 95 PHE A C 1
ATOM 736 O O . PHE A 1 95 ? -3.184 16.453 -16.166 1.00 48.78 95 PHE A O 1
ATOM 743 N N . ALA A 1 96 ? -2.340 16.445 -18.232 1.00 37.47 96 ALA A N 1
ATOM 744 C CA . ALA A 1 96 ? -2.632 17.859 -18.484 1.00 37.47 96 ALA A CA 1
ATOM 745 C C . ALA A 1 96 ? -4.146 18.132 -18.654 1.00 37.47 96 ALA A C 1
ATOM 747 O O . ALA A 1 96 ? -4.667 18.180 -19.769 1.00 37.47 96 ALA A O 1
ATOM 748 N N . GLY A 1 97 ? -4.851 18.329 -17.538 1.00 38.88 97 GLY A N 1
ATOM 749 C CA . GLY A 1 97 ? -6.144 19.020 -17.467 1.00 38.88 97 GLY A CA 1
ATOM 750 C C . GLY A 1 97 ? -5.966 20.506 -17.105 1.00 38.88 97 GLY A C 1
ATOM 751 O O . GLY A 1 97 ? -4.937 20.870 -16.535 1.00 38.88 97 GLY A O 1
ATOM 752 N N . PRO A 1 98 ? -6.923 21.390 -17.454 1.00 38.41 98 PRO A N 1
ATOM 753 C CA . PRO A 1 98 ? -6.777 22.832 -17.271 1.00 38.41 98 PRO A CA 1
ATOM 754 C C . PRO A 1 98 ? -6.692 23.185 -15.784 1.00 38.41 98 PRO A C 1
ATOM 756 O O . PRO A 1 98 ? -7.590 22.869 -15.007 1.00 38.41 98 PRO A O 1
ATOM 759 N N . SER A 1 99 ? -5.604 23.857 -15.407 1.00 43.12 99 SER A N 1
ATOM 760 C CA . SER A 1 99 ? -5.375 24.322 -14.048 1.00 43.12 99 SER A CA 1
ATOM 761 C C . SER A 1 99 ? -6.334 25.458 -13.694 1.00 43.12 99 SER A C 1
ATOM 763 O O . SER A 1 99 ? -6.357 26.518 -14.323 1.00 43.12 99 SER A O 1
ATOM 765 N N . THR A 1 100 ? -7.110 25.251 -12.639 1.00 40.12 100 THR A N 1
ATOM 766 C CA . THR A 1 100 ? -7.739 26.332 -11.882 1.00 40.12 100 THR A CA 1
ATOM 767 C C . THR A 1 100 ? -7.165 26.305 -10.479 1.00 40.12 100 THR A C 1
ATOM 769 O O . THR A 1 100 ? -7.194 25.276 -9.812 1.00 40.12 100 THR A O 1
ATOM 772 N N . ALA A 1 101 ? -6.602 27.442 -10.079 1.00 45.72 101 ALA A N 1
ATOM 773 C CA . ALA A 1 101 ? -6.120 27.705 -8.734 1.00 45.72 101 ALA A CA 1
ATOM 774 C C . ALA A 1 101 ? -7.219 27.446 -7.682 1.00 45.72 101 ALA A C 1
ATOM 776 O O . ALA A 1 101 ? -8.395 27.681 -7.958 1.00 45.72 101 ALA A O 1
ATOM 777 N N . ASP A 1 102 ? -6.795 26.999 -6.496 1.00 43.31 102 ASP A N 1
ATOM 778 C CA . ASP A 1 102 ? -7.595 26.632 -5.311 1.00 43.31 102 ASP A CA 1
ATOM 779 C C . ASP A 1 102 ? -8.389 25.319 -5.387 1.00 43.31 102 ASP A C 1
ATOM 781 O O . ASP A 1 102 ? -9.576 25.249 -5.073 1.00 43.31 102 ASP A O 1
ATOM 785 N N . VAL A 1 103 ? -7.685 24.235 -5.713 1.00 46.69 103 VAL A N 1
ATOM 786 C CA . VAL A 1 103 ? -8.134 22.869 -5.432 1.00 46.69 103 VAL A CA 1
ATOM 787 C C . VAL A 1 103 ? -7.438 22.409 -4.147 1.00 46.69 103 VAL A C 1
ATOM 789 O O . VAL A 1 103 ? -6.211 22.427 -4.044 1.00 46.69 103 VAL A O 1
ATOM 792 N N . THR A 1 104 ? -8.212 22.054 -3.120 1.00 62.06 104 THR A N 1
ATOM 793 C CA . THR A 1 104 ? -7.698 21.455 -1.881 1.00 62.06 104 THR A CA 1
ATOM 794 C C . THR A 1 104 ? -6.819 20.256 -2.226 1.00 62.06 104 THR A C 1
ATOM 796 O O . THR A 1 104 ? -7.212 19.418 -3.029 1.00 62.06 104 THR A O 1
ATOM 799 N N . ARG A 1 105 ? -5.636 20.149 -1.608 1.00 64.19 105 ARG A N 1
ATOM 800 C CA . ARG A 1 105 ? -4.683 19.031 -1.774 1.00 64.19 105 ARG A CA 1
ATOM 801 C C . ARG A 1 105 ? -5.374 17.649 -1.818 1.00 64.19 105 ARG A C 1
ATOM 803 O O . ARG A 1 105 ? -5.048 16.808 -2.645 1.00 64.19 105 ARG A O 1
ATOM 810 N N . ALA A 1 106 ? -6.400 17.439 -0.995 1.00 62.56 106 ALA A N 1
ATOM 811 C CA . ALA A 1 106 ? -7.216 16.223 -1.009 1.00 62.56 106 ALA A CA 1
ATOM 812 C C . ALA A 1 106 ? -7.825 15.888 -2.389 1.00 62.56 106 ALA A C 1
ATOM 814 O O . ALA A 1 106 ? -7.767 14.742 -2.829 1.00 62.56 106 ALA A O 1
ATOM 815 N N . ASN A 1 107 ? -8.340 16.884 -3.105 1.00 70.25 107 ASN A N 1
ATOM 816 C CA . ASN A 1 107 ? -9.028 16.712 -4.382 1.00 70.25 107 ASN A CA 1
ATOM 817 C C . ASN A 1 107 ? -8.033 16.400 -5.511 1.00 70.25 107 ASN A C 1
ATOM 819 O O . ASN A 1 107 ? -8.330 15.578 -6.373 1.00 70.25 107 ASN A O 1
ATOM 823 N N . GLU A 1 108 ? -6.832 16.992 -5.496 1.00 70.88 108 GLU A N 1
ATOM 824 C CA . GLU A 1 108 ? -5.764 16.641 -6.448 1.00 70.88 108 GLU A CA 1
ATOM 825 C C . GLU A 1 108 ? -5.320 15.178 -6.275 1.00 70.88 108 GLU A C 1
ATOM 827 O O . GLU A 1 108 ? -5.218 14.435 -7.254 1.00 70.88 108 GLU A O 1
ATOM 832 N N . ALA A 1 109 ? -5.129 14.734 -5.027 1.00 72.31 109 ALA A N 1
ATOM 833 C CA . ALA A 1 109 ? -4.804 13.341 -4.724 1.00 72.31 109 ALA A CA 1
ATOM 834 C C . ALA A 1 109 ? -5.940 12.379 -5.112 1.00 72.31 109 ALA A C 1
ATOM 836 O O . ALA A 1 109 ? -5.682 11.313 -5.675 1.00 72.31 109 ALA A O 1
ATOM 837 N N . ALA A 1 110 ? -7.197 12.763 -4.876 1.00 76.19 110 ALA A N 1
ATOM 838 C CA . ALA A 1 110 ? -8.352 11.962 -5.264 1.00 76.19 110 ALA A CA 1
ATOM 839 C C . ALA A 1 110 ? -8.447 11.795 -6.791 1.00 76.19 110 ALA A C 1
ATOM 841 O O . ALA A 1 110 ? -8.584 10.672 -7.282 1.00 76.19 110 ALA A O 1
ATOM 842 N N . LEU A 1 111 ? -8.302 12.882 -7.560 1.00 78.06 111 LEU A N 1
ATOM 843 C CA . LEU A 1 111 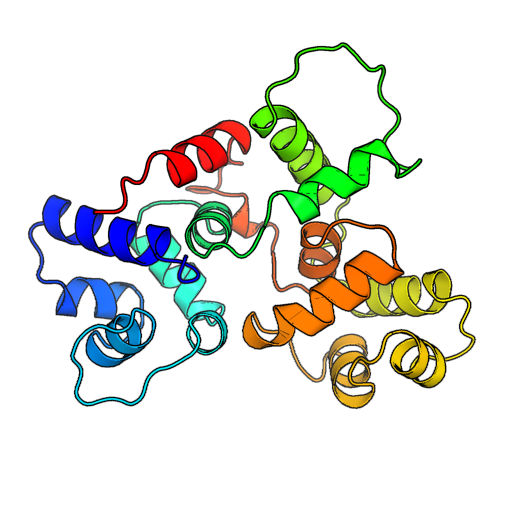? -8.310 12.851 -9.030 1.00 78.06 111 LEU A CA 1
ATOM 844 C C . LEU A 1 111 ? -7.200 11.960 -9.603 1.00 78.06 111 LEU A C 1
ATOM 846 O O . LEU A 1 111 ? -7.421 11.201 -10.554 1.00 78.06 111 LEU A O 1
ATOM 850 N N . TYR A 1 112 ? -6.012 12.015 -9.006 1.00 74.88 112 TYR A N 1
ATOM 851 C CA . TYR A 1 112 ? -4.908 11.140 -9.375 1.00 74.88 112 TYR A CA 1
ATOM 852 C C . TYR A 1 112 ? -5.238 9.665 -9.176 1.00 74.88 112 TYR A C 1
ATOM 854 O O . TYR A 1 112 ? -5.120 8.862 -10.100 1.00 74.88 112 TYR A O 1
ATOM 862 N N . LEU A 1 113 ? -5.673 9.301 -7.973 1.00 77.62 113 LEU A N 1
ATOM 863 C CA . LEU A 1 113 ? -5.975 7.916 -7.639 1.00 77.62 113 LEU A CA 1
ATOM 864 C C . LEU A 1 113 ? -7.140 7.389 -8.483 1.00 77.62 113 LEU A C 1
ATOM 866 O O . LEU A 1 113 ? -7.106 6.244 -8.931 1.00 77.62 113 LEU A O 1
ATOM 870 N N . HIS A 1 114 ? -8.121 8.236 -8.812 1.00 81.62 114 HIS A N 1
ATOM 871 C CA . HIS A 1 114 ? -9.149 7.896 -9.793 1.00 81.62 114 HIS A CA 1
ATOM 872 C C . HIS A 1 114 ? -8.552 7.529 -11.155 1.00 81.62 114 HIS A C 1
ATOM 874 O O . HIS A 1 114 ? -9.021 6.575 -11.784 1.00 81.62 114 HIS A O 1
ATOM 880 N N . SER A 1 115 ? -7.519 8.246 -11.595 1.00 79.12 115 SER A N 1
ATOM 881 C CA . SER A 1 115 ? -6.807 7.966 -12.845 1.00 79.12 115 SER A CA 1
ATOM 882 C C . SER A 1 115 ? -6.025 6.653 -12.768 1.00 79.12 115 SER A C 1
ATOM 884 O O . SER A 1 115 ? -6.129 5.847 -13.688 1.00 79.12 115 SER A O 1
ATOM 886 N N . VAL A 1 116 ? -5.337 6.379 -11.652 1.00 77.31 116 VAL A N 1
ATOM 887 C CA . VAL A 1 116 ? -4.637 5.100 -11.411 1.00 77.31 116 VAL A CA 1
ATOM 888 C C . VAL A 1 116 ? -5.602 3.921 -11.503 1.00 77.31 116 VAL A C 1
ATOM 890 O O . VAL A 1 116 ? -5.335 2.962 -12.222 1.00 77.31 116 VAL A O 1
ATOM 893 N N . VAL A 1 117 ? -6.758 4.016 -10.839 1.00 79.56 117 VAL A N 1
ATOM 894 C CA . VAL A 1 117 ? -7.787 2.965 -10.879 1.00 79.56 117 VAL A CA 1
ATOM 895 C C . VAL A 1 117 ? -8.336 2.763 -12.292 1.00 79.56 117 VAL A C 1
ATOM 897 O O . VAL A 1 117 ? -8.675 1.648 -12.670 1.00 79.56 117 VAL A O 1
ATOM 900 N N . SER A 1 118 ? -8.430 3.835 -13.078 1.00 80.62 118 SER A N 1
ATOM 901 C CA . SER A 1 118 ? -9.001 3.791 -14.430 1.00 80.62 118 SER A CA 1
ATOM 902 C C . SER A 1 118 ? -8.001 3.344 -15.501 1.00 80.62 118 SER A C 1
ATOM 904 O O . SER A 1 118 ? -8.422 2.973 -16.592 1.00 80.62 118 SER A O 1
ATOM 906 N N . ALA A 1 119 ? -6.697 3.378 -15.209 1.00 74.88 119 ALA A N 1
ATOM 907 C CA . ALA A 1 119 ? -5.641 2.969 -16.133 1.00 74.88 119 ALA A CA 1
ATOM 908 C C . ALA A 1 119 ? -5.544 1.443 -16.322 1.00 74.88 119 ALA A C 1
ATOM 910 O O . ALA A 1 119 ? -4.834 1.002 -17.220 1.00 74.88 119 ALA A O 1
ATOM 911 N N . ASP A 1 120 ? -6.243 0.657 -15.492 1.00 71.88 120 ASP A N 1
ATOM 912 C CA . ASP A 1 120 ? -6.319 -0.813 -15.558 1.00 71.88 120 ASP A CA 1
ATOM 913 C C . ASP A 1 120 ? -4.947 -1.508 -15.608 1.00 71.88 120 ASP A C 1
ATOM 915 O O . ASP A 1 120 ? -4.726 -2.499 -16.297 1.00 71.88 120 ASP A O 1
ATOM 919 N N . VAL A 1 121 ? -3.983 -0.957 -14.868 1.00 77.69 121 VAL A N 1
ATOM 920 C CA . VAL A 1 121 ? -2.609 -1.475 -14.810 1.00 77.69 121 VAL A CA 1
ATOM 921 C C . VAL A 1 121 ? -2.425 -2.562 -13.750 1.00 77.69 121 VAL A C 1
ATOM 923 O O . VAL A 1 121 ? -1.309 -3.038 -13.575 1.00 77.69 121 VAL A O 1
ATOM 926 N N . PHE A 1 122 ? -3.477 -2.943 -13.017 1.00 86.12 122 PHE A N 1
ATOM 927 C CA . PHE A 1 122 ? -3.373 -3.796 -11.832 1.00 86.12 122 PHE A CA 1
ATOM 928 C C . PHE A 1 122 ? -2.803 -5.188 -12.137 1.00 86.12 122 PHE A C 1
ATOM 930 O O . PHE A 1 122 ? -3.223 -5.858 -13.076 1.00 86.12 122 PHE A O 1
ATOM 937 N N . GLY A 1 123 ? -1.865 -5.647 -11.302 1.00 87.88 123 GLY A N 1
ATOM 938 C CA . GLY A 1 123 ? -1.360 -7.024 -11.351 1.00 87.88 123 GLY A CA 1
ATOM 939 C C . GLY A 1 123 ? -0.576 -7.383 -12.619 1.00 87.88 123 GLY A C 1
ATOM 940 O O . GLY A 1 123 ? -0.617 -8.532 -13.046 1.00 87.88 123 GLY A O 1
ATOM 941 N N . SER A 1 124 ? 0.141 -6.418 -13.197 1.00 90.38 124 SER A N 1
ATOM 942 C CA . SER A 1 124 ? 0.988 -6.575 -14.388 1.00 90.38 124 SER A CA 1
ATOM 943 C C . SER A 1 124 ? 2.473 -6.269 -14.086 1.00 90.38 124 SER A C 1
ATOM 945 O O . SER A 1 124 ? 3.025 -5.278 -14.590 1.00 90.38 124 SER A O 1
ATOM 947 N N . PRO A 1 125 ? 3.160 -7.071 -13.244 1.00 92.38 125 PRO A N 1
ATOM 948 C CA . PRO A 1 125 ? 4.522 -6.772 -12.798 1.00 92.38 125 PRO A CA 1
ATOM 949 C C . PRO A 1 125 ? 5.535 -6.778 -13.948 1.00 92.38 125 PRO A C 1
ATOM 951 O O . PRO A 1 125 ? 6.495 -6.009 -13.937 1.00 92.38 125 PRO A O 1
ATOM 954 N N . GLU A 1 126 ? 5.329 -7.601 -14.973 1.00 93.00 126 GLU A N 1
ATOM 955 C CA . GLU A 1 126 ? 6.162 -7.637 -16.170 1.00 93.00 126 GLU A CA 1
ATOM 956 C C . GLU A 1 126 ? 6.109 -6.337 -16.972 1.00 93.00 126 GLU A C 1
ATOM 958 O O . GLU A 1 126 ? 7.141 -5.908 -17.498 1.00 93.00 126 GLU A O 1
ATOM 963 N N . PHE A 1 127 ? 4.936 -5.701 -17.020 1.00 90.88 127 PHE A N 1
ATOM 964 C CA . PHE A 1 127 ? 4.734 -4.414 -17.672 1.00 90.88 127 PHE A CA 1
ATOM 965 C C . PHE A 1 127 ? 5.451 -3.313 -16.891 1.00 90.88 127 PHE A C 1
ATOM 967 O O . PHE A 1 127 ? 6.310 -2.638 -17.451 1.00 90.88 127 PHE A O 1
ATOM 974 N N . ILE A 1 128 ? 5.209 -3.209 -15.579 1.00 93.31 128 ILE A N 1
ATOM 975 C CA . ILE A 1 128 ? 5.856 -2.195 -14.728 1.00 93.31 128 ILE A CA 1
ATOM 976 C C . ILE A 1 128 ? 7.380 -2.327 -14.730 1.00 93.31 128 ILE A C 1
ATOM 978 O O . ILE A 1 128 ? 8.090 -1.330 -14.840 1.00 93.31 128 ILE A O 1
ATOM 982 N N . VAL A 1 129 ? 7.912 -3.550 -14.654 1.00 94.69 129 VAL A N 1
ATOM 983 C CA . VAL A 1 129 ? 9.365 -3.758 -14.731 1.00 94.69 129 VAL A CA 1
ATOM 984 C C . VAL A 1 129 ? 9.900 -3.421 -16.130 1.00 94.69 129 VAL A C 1
ATOM 986 O O . VAL A 1 129 ? 11.037 -2.968 -16.254 1.00 94.69 129 VAL A O 1
ATOM 989 N N . GLY A 1 130 ? 9.106 -3.614 -17.187 1.00 93.69 130 GLY A N 1
ATOM 990 C CA . GLY A 1 130 ? 9.424 -3.151 -18.540 1.00 93.69 130 GLY A CA 1
ATOM 991 C C . GLY A 1 130 ? 9.530 -1.627 -18.628 1.00 93.69 130 GLY A C 1
ATOM 992 O O . GLY A 1 130 ? 10.555 -1.115 -19.085 1.00 93.69 130 GLY A O 1
ATOM 993 N N . GLU A 1 131 ? 8.529 -0.915 -18.114 1.00 93.06 131 GLU A N 1
ATOM 994 C CA . GLU A 1 131 ? 8.499 0.551 -18.068 1.00 93.06 131 GLU A CA 1
ATOM 995 C C . GLU A 1 131 ? 9.651 1.118 -17.230 1.00 93.06 131 GLU A C 1
ATOM 997 O O . GLU A 1 131 ? 10.306 2.071 -17.639 1.00 93.06 131 GLU A O 1
ATOM 1002 N N . PHE A 1 132 ? 10.003 0.476 -16.115 1.00 96.25 132 PHE A N 1
ATOM 1003 C CA . PHE A 1 132 ? 11.171 0.843 -15.310 1.00 96.25 132 PHE A CA 1
ATOM 1004 C C . PHE A 1 132 ? 12.499 0.753 -16.089 1.00 96.25 132 PHE A C 1
ATOM 1006 O O . PHE A 1 132 ? 13.364 1.632 -15.994 1.00 96.25 132 PHE A O 1
ATOM 1013 N N . ILE A 1 133 ? 12.681 -0.297 -16.899 1.00 96.12 133 ILE A N 1
ATOM 1014 C CA . ILE A 1 133 ? 13.868 -0.429 -17.762 1.00 96.12 133 ILE A CA 1
ATOM 1015 C C . ILE A 1 133 ? 13.900 0.704 -18.796 1.00 96.12 133 ILE A C 1
ATOM 1017 O O . ILE A 1 133 ? 14.964 1.285 -19.028 1.00 96.12 133 ILE A O 1
ATOM 1021 N N . ALA A 1 134 ? 12.747 1.031 -19.385 1.00 93.56 134 ALA A N 1
ATOM 1022 C CA . ALA A 1 134 ? 12.628 2.087 -20.383 1.00 93.56 134 ALA A CA 1
ATOM 1023 C C . ALA A 1 134 ? 12.893 3.477 -19.780 1.00 93.56 134 ALA A C 1
ATOM 1025 O O . ALA A 1 134 ? 13.725 4.217 -20.306 1.00 93.56 134 ALA A O 1
ATOM 1026 N N . ALA A 1 135 ? 12.268 3.797 -18.644 1.00 92.81 135 ALA A N 1
ATOM 1027 C CA . ALA A 1 135 ? 12.395 5.086 -17.966 1.00 92.81 135 ALA A CA 1
ATOM 1028 C C . ALA A 1 135 ? 13.828 5.382 -17.502 1.00 92.81 135 ALA A C 1
ATOM 1030 O O . ALA A 1 135 ? 14.297 6.515 -17.568 1.00 92.81 135 ALA A O 1
ATOM 1031 N N . THR A 1 136 ? 14.583 4.350 -17.119 1.00 94.19 136 THR A N 1
ATOM 1032 C CA . THR A 1 136 ? 16.000 4.498 -16.740 1.00 94.19 136 THR A CA 1
ATOM 1033 C C . THR A 1 136 ? 16.960 4.530 -17.937 1.00 94.19 136 THR A C 1
ATOM 1035 O O . THR A 1 136 ? 18.184 4.509 -17.750 1.00 94.19 136 THR A O 1
ATOM 1038 N N . TRP A 1 137 ? 16.440 4.561 -19.172 1.00 94.38 137 TRP A N 1
ATOM 103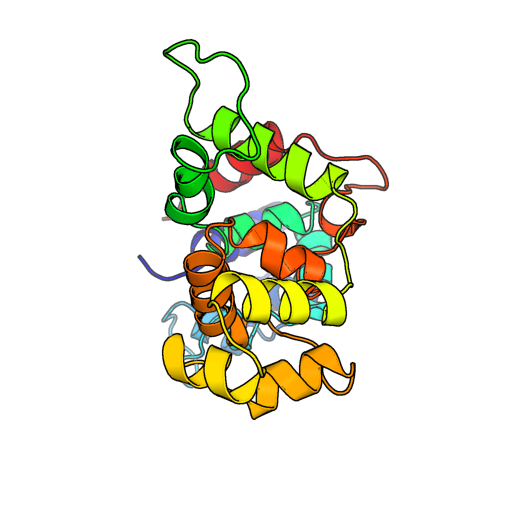9 C CA . TRP A 1 137 ? 17.212 4.510 -20.419 1.00 94.38 137 TRP A CA 1
ATOM 1040 C C . TRP A 1 137 ? 18.191 3.330 -20.445 1.00 94.38 137 TRP A C 1
ATOM 1042 O O . TRP A 1 137 ? 19.357 3.465 -20.828 1.00 94.38 137 TRP A O 1
ATOM 1052 N N . SER A 1 138 ? 17.744 2.176 -19.952 1.00 96.00 138 SER A N 1
ATOM 1053 C CA . SER A 1 138 ? 18.575 0.987 -19.773 1.00 96.00 138 SER A CA 1
ATOM 1054 C C . SER A 1 138 ? 18.245 -0.075 -20.815 1.00 96.00 138 SER A C 1
ATOM 1056 O O . SER A 1 138 ? 17.103 -0.220 -21.240 1.00 96.00 138 SER A O 1
ATOM 1058 N N . LYS A 1 139 ? 19.235 -0.877 -21.220 1.00 94.44 139 LYS A N 1
ATOM 1059 C CA . LYS A 1 139 ? 19.002 -2.010 -22.140 1.00 94.44 139 LYS A CA 1
ATOM 1060 C C . LYS A 1 139 ? 18.565 -3.277 -21.417 1.00 94.44 139 LYS A C 1
ATOM 1062 O O . LYS A 1 139 ? 18.018 -4.189 -22.032 1.00 94.44 139 LYS A O 1
ATOM 1067 N N . THR A 1 140 ? 18.876 -3.374 -20.128 1.00 96.88 140 THR A N 1
ATOM 1068 C CA . THR A 1 140 ? 18.632 -4.567 -19.315 1.00 96.88 140 THR A CA 1
ATOM 1069 C C . THR A 1 140 ? 18.127 -4.186 -17.931 1.00 96.88 140 THR A C 1
ATOM 1071 O O . THR A 1 140 ? 18.407 -3.094 -17.437 1.00 96.88 140 THR A O 1
ATOM 1074 N N . LEU A 1 141 ? 17.445 -5.128 -17.274 1.00 97.12 141 LEU A N 1
ATOM 1075 C CA . LEU A 1 141 ? 17.012 -4.966 -15.886 1.00 97.12 141 LEU A CA 1
ATOM 1076 C C . LEU A 1 141 ? 18.198 -4.753 -14.934 1.00 97.12 141 LEU A C 1
ATOM 1078 O O . LEU A 1 141 ? 18.124 -3.909 -14.054 1.00 97.12 141 LEU A O 1
ATOM 1082 N N . ALA A 1 142 ? 19.314 -5.459 -15.135 1.00 97.38 142 ALA A N 1
ATOM 1083 C CA . ALA A 1 142 ? 20.501 -5.308 -14.291 1.00 97.38 142 ALA A CA 1
ATOM 1084 C C . ALA A 1 142 ? 21.089 -3.884 -14.345 1.00 97.38 142 ALA A C 1
ATOM 1086 O O . ALA A 1 142 ? 21.479 -3.334 -13.313 1.00 97.38 142 ALA A O 1
ATOM 1087 N N . GLU A 1 143 ? 21.118 -3.275 -15.534 1.00 97.44 143 GLU A N 1
ATOM 1088 C CA . GLU A 1 143 ? 21.560 -1.888 -15.714 1.00 97.44 143 GLU A CA 1
ATOM 1089 C C . GLU A 1 143 ? 20.618 -0.906 -15.002 1.00 97.44 143 GLU A C 1
ATOM 1091 O O . GLU A 1 143 ? 21.089 -0.061 -14.240 1.00 97.44 143 GLU A O 1
ATOM 1096 N N . ALA A 1 144 ? 19.301 -1.067 -15.179 1.00 97.06 144 ALA A N 1
ATOM 1097 C CA . ALA A 1 144 ? 18.291 -0.237 -14.521 1.00 97.06 144 ALA A CA 1
ATOM 1098 C C . ALA A 1 144 ? 18.403 -0.308 -12.989 1.00 97.06 144 ALA A C 1
ATOM 1100 O O . ALA A 1 144 ? 18.491 0.719 -12.315 1.00 97.06 144 ALA A O 1
ATOM 1101 N N . CYS A 1 145 ? 18.503 -1.523 -12.440 1.00 97.44 145 CYS A N 1
ATOM 1102 C CA . CYS A 1 145 ? 18.667 -1.749 -11.005 1.00 97.44 145 CYS A CA 1
ATOM 1103 C C . CYS A 1 145 ? 19.937 -1.099 -10.445 1.00 97.44 145 CYS A C 1
ATOM 1105 O O . CYS A 1 145 ? 19.912 -0.555 -9.346 1.00 97.44 145 CYS A O 1
ATOM 1107 N N . THR A 1 146 ? 21.033 -1.114 -11.208 1.00 96.94 146 THR A N 1
ATOM 1108 C CA . THR A 1 146 ? 22.295 -0.485 -10.793 1.00 96.94 146 THR A CA 1
ATOM 1109 C C . THR A 1 146 ? 22.178 1.039 -10.747 1.00 96.94 146 THR A C 1
ATOM 1111 O O . THR A 1 146 ? 22.677 1.650 -9.807 1.00 96.94 146 THR A O 1
ATOM 1114 N N . LYS A 1 147 ? 21.499 1.662 -11.723 1.00 97.06 147 LYS A N 1
ATOM 1115 C CA . LYS A 1 147 ? 21.303 3.125 -11.769 1.00 97.06 147 LYS A CA 1
ATOM 1116 C C . LYS A 1 147 ? 20.456 3.646 -10.608 1.00 97.06 147 LYS A C 1
ATOM 1118 O O . LYS A 1 147 ? 20.731 4.723 -10.096 1.00 97.06 147 LYS A O 1
ATOM 1123 N N . VAL A 1 148 ? 19.438 2.882 -10.217 1.00 96.12 148 VAL A N 1
ATOM 1124 C CA . VAL A 1 148 ? 18.437 3.288 -9.213 1.00 96.12 148 VAL A CA 1
ATOM 1125 C C . VAL A 1 148 ? 18.737 2.701 -7.825 1.00 96.12 148 VAL A C 1
ATOM 1127 O O . VAL A 1 148 ? 18.063 3.023 -6.855 1.00 96.12 148 VAL A O 1
ATOM 1130 N N . ALA A 1 149 ? 19.782 1.876 -7.712 1.00 95.69 149 ALA A N 1
ATOM 1131 C CA . ALA A 1 149 ? 20.194 1.202 -6.481 1.00 95.69 149 ALA A CA 1
ATOM 1132 C C . ALA A 1 149 ? 19.093 0.321 -5.847 1.00 95.69 149 ALA A C 1
ATOM 1134 O O . ALA A 1 149 ? 18.912 0.317 -4.633 1.00 95.69 149 ALA A O 1
ATOM 1135 N N . VAL A 1 150 ? 18.392 -0.468 -6.671 1.00 96.19 150 VAL A N 1
ATOM 1136 C CA . VAL A 1 150 ? 17.369 -1.448 -6.240 1.00 96.19 150 VAL A CA 1
ATOM 1137 C C . VAL A 1 150 ? 17.815 -2.891 -6.505 1.00 96.19 150 VAL A C 1
ATOM 1139 O O . VAL A 1 150 ? 18.701 -3.150 -7.325 1.00 96.19 150 VAL A O 1
ATOM 1142 N N . SER A 1 151 ? 17.206 -3.871 -5.832 1.00 96.81 151 SER A N 1
ATOM 1143 C CA . SER A 1 151 ? 17.598 -5.279 -5.949 1.00 96.81 151 SER A CA 1
ATOM 1144 C C . SER A 1 151 ? 17.198 -5.917 -7.282 1.00 96.81 151 SER A C 1
ATOM 1146 O O . SER A 1 151 ? 16.039 -6.260 -7.522 1.00 96.81 151 SER A O 1
ATOM 1148 N N . TYR A 1 152 ? 18.196 -6.226 -8.116 1.00 97.25 152 TYR A N 1
ATOM 1149 C CA . TYR A 1 152 ? 17.998 -6.996 -9.352 1.00 97.25 152 TYR A CA 1
ATOM 1150 C C . TYR A 1 152 ? 17.267 -8.324 -9.122 1.00 97.25 152 TYR A C 1
ATOM 1152 O O . TYR A 1 152 ? 16.370 -8.688 -9.882 1.00 97.25 152 TYR A O 1
ATOM 1160 N N . ARG A 1 153 ? 17.637 -9.060 -8.066 1.00 96.88 153 ARG A N 1
ATOM 1161 C CA . ARG A 1 153 ? 17.070 -10.388 -7.799 1.00 96.88 153 ARG A CA 1
ATOM 1162 C C . ARG A 1 153 ? 15.584 -10.308 -7.448 1.00 96.88 153 ARG A C 1
ATOM 1164 O O . ARG A 1 153 ? 14.837 -11.174 -7.895 1.00 96.88 153 ARG A O 1
ATOM 1171 N N . LYS A 1 154 ? 15.172 -9.297 -6.676 1.00 95.56 154 LYS A N 1
ATOM 1172 C CA . LYS A 1 154 ? 13.765 -9.094 -6.311 1.00 95.56 154 LYS A CA 1
ATOM 1173 C C . LYS A 1 154 ? 12.936 -8.704 -7.529 1.00 95.56 154 LYS A C 1
ATOM 1175 O O . LYS A 1 154 ? 11.999 -9.419 -7.864 1.00 95.56 154 LYS A O 1
ATOM 1180 N N . LEU A 1 155 ? 13.355 -7.674 -8.266 1.00 96.25 155 LEU A N 1
ATOM 1181 C CA . LEU A 1 155 ? 12.629 -7.207 -9.452 1.00 96.25 155 LEU A CA 1
ATOM 1182 C C . LEU A 1 155 ? 12.522 -8.297 -10.530 1.00 96.25 155 LEU A C 1
ATOM 1184 O O . LEU A 1 155 ? 11.486 -8.424 -11.178 1.00 96.25 155 LEU A O 1
ATOM 1188 N N . LEU A 1 156 ? 13.559 -9.126 -10.707 1.00 96.69 156 LEU A N 1
ATOM 1189 C CA . LEU A 1 156 ? 13.496 -10.272 -11.616 1.00 96.69 156 LEU A CA 1
ATOM 1190 C C . LEU A 1 156 ? 12.489 -11.333 -11.141 1.00 96.69 156 LEU A C 1
ATOM 1192 O O . LEU A 1 156 ? 11.791 -11.920 -11.966 1.00 96.69 156 LEU A O 1
ATOM 1196 N N . ALA A 1 157 ? 12.419 -11.595 -9.834 1.00 96.62 157 ALA A N 1
ATOM 1197 C CA . ALA A 1 157 ? 11.455 -12.534 -9.269 1.00 96.62 157 ALA A CA 1
ATOM 1198 C C . ALA A 1 157 ? 10.014 -12.029 -9.428 1.00 96.62 157 ALA A C 1
ATOM 1200 O O . ALA A 1 157 ? 9.155 -12.816 -9.821 1.00 96.62 157 ALA A O 1
ATOM 1201 N N . TRP A 1 158 ? 9.770 -10.733 -9.209 1.00 95.38 158 TRP A N 1
ATOM 1202 C CA . TRP A 1 158 ? 8.466 -10.100 -9.437 1.00 95.38 158 TRP A CA 1
ATOM 1203 C C . TRP A 1 158 ? 8.063 -10.155 -10.908 1.00 95.38 158 TRP A C 1
ATOM 1205 O O .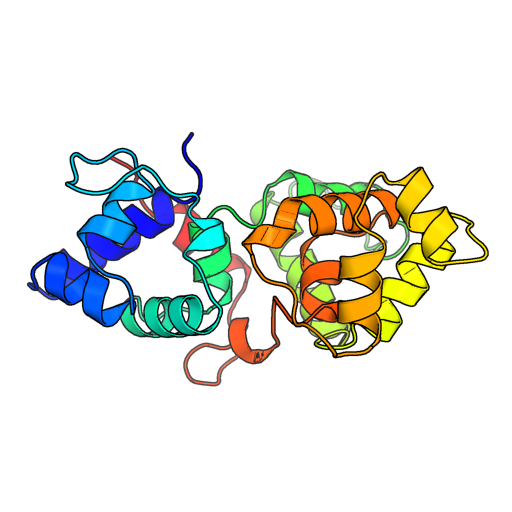 TRP A 1 158 ? 6.989 -10.652 -11.232 1.00 95.38 158 TRP A O 1
ATOM 1215 N N . LYS A 1 159 ? 8.965 -9.742 -11.810 1.00 94.44 159 LYS A N 1
ATOM 1216 C CA . LYS A 1 159 ? 8.751 -9.775 -13.266 1.00 94.44 159 LYS A CA 1
ATOM 1217 C C . LYS A 1 159 ? 8.333 -11.159 -13.770 1.00 94.44 159 LYS A C 1
ATOM 1219 O O . LYS A 1 159 ? 7.542 -11.263 -14.697 1.00 94.44 159 LYS A O 1
ATOM 1224 N N . ASN A 1 160 ? 8.904 -12.215 -13.196 1.00 94.75 160 ASN A N 1
ATOM 1225 C CA . ASN A 1 160 ? 8.652 -13.593 -13.612 1.00 94.75 160 ASN A CA 1
ATOM 1226 C C . ASN A 1 160 ? 7.526 -14.274 -12.810 1.00 94.75 160 ASN A C 1
ATOM 1228 O O . ASN A 1 160 ? 7.342 -15.481 -12.955 1.00 94.75 160 ASN A O 1
ATOM 1232 N N . GLY A 1 161 ? 6.832 -13.552 -11.921 1.00 90.31 161 GLY A N 1
ATOM 1233 C CA . GLY A 1 161 ? 5.781 -14.110 -11.063 1.00 90.31 161 GLY A CA 1
ATOM 1234 C C . GLY A 1 161 ? 6.272 -15.157 -10.053 1.00 90.31 161 GLY A C 1
ATOM 1235 O O . GLY A 1 161 ? 5.480 -15.947 -9.550 1.00 90.31 161 GLY A O 1
ATOM 1236 N N . VAL A 1 162 ? 7.577 -15.198 -9.765 1.00 93.94 162 VAL A N 1
ATOM 1237 C CA . VAL A 1 162 ? 8.185 -16.140 -8.804 1.00 93.94 162 VAL A CA 1
ATOM 1238 C C . VAL A 1 162 ? 7.949 -15.689 -7.363 1.00 93.94 162 VAL A C 1
ATOM 1240 O O . VAL A 1 162 ? 7.860 -16.520 -6.462 1.00 93.94 162 VAL A O 1
ATOM 1243 N N . ALA A 1 163 ? 7.865 -14.379 -7.144 1.00 92.31 163 ALA A N 1
ATOM 1244 C CA . ALA A 1 163 ? 7.555 -13.774 -5.857 1.00 92.31 163 ALA A CA 1
ATOM 1245 C C . ALA A 1 163 ? 6.557 -12.632 -6.054 1.00 92.31 163 ALA A C 1
ATOM 1247 O O . ALA A 1 163 ? 6.538 -11.998 -7.109 1.00 92.31 163 ALA A O 1
ATOM 1248 N N . THR A 1 164 ? 5.763 -12.358 -5.025 1.00 88.56 164 THR A N 1
ATOM 1249 C CA . THR A 1 164 ? 4.857 -11.209 -4.984 1.00 88.56 164 THR A CA 1
ATOM 1250 C C . THR A 1 164 ? 5.490 -10.117 -4.122 1.00 88.56 164 THR A C 1
ATOM 1252 O O . THR A 1 164 ? 6.018 -10.451 -3.064 1.00 88.56 164 THR A O 1
ATOM 1255 N N . PRO A 1 165 ? 5.480 -8.852 -4.565 1.00 92.75 165 PRO A N 1
ATOM 1256 C CA . PRO A 1 165 ? 5.906 -7.723 -3.740 1.00 92.75 165 PRO A CA 1
ATOM 1257 C C . PRO A 1 165 ? 5.089 -7.625 -2.449 1.00 92.75 165 PRO A C 1
ATOM 1259 O O . PRO A 1 165 ? 3.884 -7.893 -2.454 1.00 92.75 165 PRO A O 1
ATOM 1262 N N . GLU A 1 166 ? 5.732 -7.208 -1.363 1.00 93.31 166 GLU A N 1
ATOM 1263 C CA . GLU A 1 166 ? 5.102 -6.956 -0.063 1.00 93.31 166 GLU A CA 1
ATOM 1264 C C . GLU A 1 166 ? 5.276 -5.485 0.349 1.00 93.31 166 GLU A C 1
ATOM 1266 O O . GLU A 1 166 ? 6.044 -4.741 -0.261 1.00 93.31 166 GLU A O 1
ATOM 1271 N N . LEU A 1 167 ? 4.566 -5.029 1.390 1.00 93.62 167 LEU A N 1
ATOM 1272 C CA . LEU A 1 167 ? 4.735 -3.655 1.886 1.00 93.62 167 LEU A CA 1
ATOM 1273 C C . LEU A 1 167 ? 6.151 -3.397 2.423 1.00 93.62 167 LEU A C 1
ATOM 1275 O O . LEU A 1 167 ? 6.632 -2.272 2.338 1.00 93.62 167 LEU A O 1
ATOM 1279 N N . SER A 1 168 ? 6.854 -4.426 2.894 1.00 93.69 168 SER A N 1
ATOM 1280 C CA . SER A 1 168 ? 8.271 -4.351 3.275 1.00 93.69 168 SER A CA 1
ATOM 1281 C C . SER A 1 168 ? 9.195 -3.927 2.120 1.00 93.69 168 SER A C 1
ATOM 1283 O O . SER A 1 168 ? 10.290 -3.412 2.348 1.00 93.69 168 SER A O 1
ATOM 1285 N N . ASP A 1 169 ? 8.750 -4.072 0.866 1.00 95.06 169 ASP A N 1
ATOM 1286 C CA . ASP A 1 169 ? 9.482 -3.650 -0.329 1.00 95.06 169 ASP A CA 1
ATOM 1287 C C . ASP A 1 169 ? 9.224 -2.177 -0.714 1.00 95.06 169 ASP A C 1
ATOM 1289 O O . ASP A 1 169 ? 9.734 -1.707 -1.736 1.00 95.06 169 ASP A O 1
ATOM 1293 N N . ILE A 1 170 ? 8.448 -1.421 0.078 1.00 93.25 170 ILE A N 1
ATOM 1294 C CA . ILE A 1 170 ? 7.951 -0.086 -0.299 1.00 93.25 170 ILE A CA 1
ATOM 1295 C C . ILE A 1 170 ? 9.057 0.908 -0.667 1.00 93.25 170 ILE A C 1
ATOM 1297 O O . I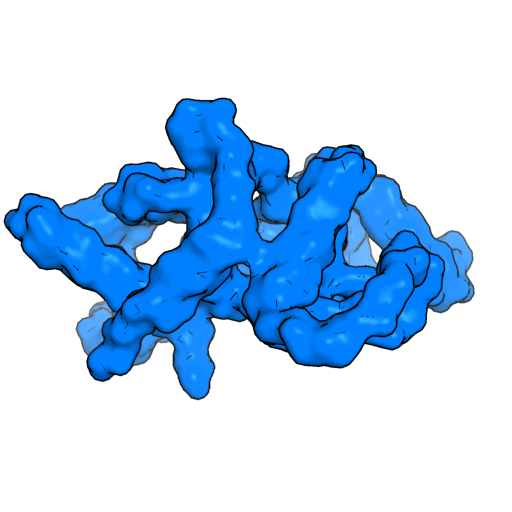LE A 1 170 ? 8.866 1.733 -1.557 1.00 93.25 170 ILE A O 1
ATOM 1301 N N . GLU A 1 171 ? 10.227 0.833 -0.035 1.00 92.25 171 GLU A N 1
ATOM 1302 C CA . GLU A 1 171 ? 11.333 1.743 -0.345 1.00 92.25 171 GLU A CA 1
ATOM 1303 C C . GLU A 1 171 ? 11.921 1.467 -1.738 1.00 92.25 171 GLU A C 1
ATOM 1305 O O . GLU A 1 171 ? 12.203 2.405 -2.483 1.00 92.25 171 GLU A O 1
ATOM 1310 N N . GLU A 1 172 ? 12.013 0.202 -2.162 1.00 94.69 172 GLU A N 1
ATOM 1311 C CA . GLU A 1 172 ? 12.407 -0.134 -3.538 1.00 94.69 172 GLU A CA 1
ATOM 1312 C C . GLU A 1 172 ? 11.327 0.285 -4.542 1.00 94.69 172 GLU A C 1
ATOM 1314 O O . GLU A 1 172 ? 11.648 0.795 -5.617 1.00 94.69 172 GLU A O 1
ATOM 1319 N N . ILE A 1 173 ? 10.050 0.139 -4.177 1.00 95.00 173 ILE A N 1
ATOM 1320 C CA . ILE A 1 173 ? 8.911 0.560 -5.006 1.00 95.00 173 ILE A CA 1
ATOM 1321 C C . ILE A 1 173 ? 8.911 2.084 -5.203 1.00 95.00 173 ILE A C 1
ATOM 1323 O O . ILE A 1 173 ? 8.720 2.552 -6.326 1.00 95.00 173 ILE A O 1
ATOM 1327 N N . LYS A 1 174 ? 9.183 2.868 -4.154 1.00 92.62 174 LYS A N 1
ATOM 1328 C CA . LYS A 1 174 ? 9.306 4.334 -4.239 1.00 92.62 174 LYS A CA 1
ATOM 1329 C C . LYS A 1 174 ? 10.482 4.768 -5.106 1.00 92.62 174 LYS A C 1
ATOM 1331 O O . LYS A 1 174 ? 10.350 5.701 -5.896 1.00 92.62 174 LYS A O 1
ATOM 1336 N N . LEU A 1 175 ? 11.623 4.084 -5.002 1.00 93.88 175 LEU A N 1
ATOM 1337 C CA . LEU A 1 175 ? 12.773 4.340 -5.873 1.00 93.88 175 LEU A CA 1
ATOM 1338 C C . LEU A 1 175 ? 12.438 4.057 -7.344 1.00 93.88 175 LEU A C 1
ATOM 1340 O O . LEU A 1 175 ? 12.798 4.851 -8.214 1.00 93.88 175 LEU A O 1
ATOM 1344 N N . MET A 1 176 ? 11.706 2.973 -7.626 1.00 94.31 176 MET A N 1
ATOM 1345 C CA . MET A 1 176 ? 11.199 2.690 -8.972 1.00 94.31 176 MET A CA 1
ATOM 1346 C C . MET A 1 176 ? 10.248 3.786 -9.462 1.00 94.31 176 MET A C 1
ATOM 1348 O O . MET A 1 176 ? 10.441 4.292 -10.563 1.00 94.31 176 MET A O 1
ATOM 1352 N N . ALA A 1 177 ? 9.265 4.178 -8.647 1.00 92.00 177 ALA A N 1
ATOM 1353 C CA . ALA A 1 177 ? 8.289 5.214 -8.985 1.00 92.00 177 ALA A CA 1
ATOM 1354 C C . ALA A 1 177 ? 8.966 6.553 -9.314 1.00 92.00 177 ALA A C 1
ATOM 1356 O O . ALA A 1 177 ? 8.706 7.140 -10.362 1.00 92.00 177 ALA A O 1
ATOM 1357 N N . SER A 1 178 ? 9.922 6.966 -8.479 1.00 90.75 178 SER A N 1
ATOM 1358 C CA . SER A 1 178 ? 10.735 8.167 -8.691 1.00 90.75 178 SER A CA 1
ATOM 1359 C C . SER A 1 178 ? 11.533 8.107 -9.997 1.00 90.75 178 SER A C 1
ATOM 1361 O O . SER A 1 178 ? 11.482 9.039 -10.795 1.00 90.75 178 SER A O 1
ATOM 1363 N N . ALA A 1 179 ? 12.206 6.985 -10.278 1.00 91.69 179 ALA A N 1
ATOM 1364 C CA . ALA A 1 179 ? 12.960 6.802 -11.522 1.00 91.69 179 ALA A CA 1
ATOM 1365 C C . ALA A 1 179 ? 12.075 6.745 -12.780 1.00 91.69 179 ALA A C 1
ATOM 1367 O O . ALA A 1 179 ? 12.555 6.998 -13.883 1.00 91.69 179 ALA A O 1
ATOM 1368 N N . MET A 1 180 ? 10.806 6.378 -12.614 1.00 89.69 180 MET A N 1
ATOM 1369 C CA . MET A 1 180 ? 9.796 6.348 -13.669 1.00 89.69 180 MET A CA 1
ATOM 1370 C C . MET A 1 180 ? 9.056 7.679 -13.829 1.00 89.69 180 MET A C 1
ATOM 1372 O O . MET A 1 180 ? 8.289 7.816 -14.777 1.00 89.69 180 MET A O 1
ATOM 1376 N N . GLU A 1 181 ? 9.263 8.635 -12.918 1.00 86.44 181 GLU A N 1
ATOM 1377 C CA . GLU A 1 181 ? 8.493 9.882 -12.834 1.00 86.44 181 GLU A CA 1
ATOM 1378 C C . GLU A 1 181 ? 6.969 9.635 -12.775 1.00 86.44 181 GLU A C 1
ATOM 1380 O O . GLU A 1 181 ? 6.166 10.407 -13.299 1.00 86.44 181 GLU A O 1
ATOM 1385 N N . VAL A 1 182 ? 6.563 8.544 -12.114 1.00 83.44 182 VAL A N 1
ATOM 1386 C CA . VAL A 1 182 ? 5.158 8.205 -11.838 1.00 83.44 182 VAL A CA 1
ATOM 1387 C C . VAL A 1 182 ? 4.928 8.136 -10.331 1.00 83.44 182 VAL A C 1
ATOM 1389 O O . VAL A 1 182 ? 5.864 7.955 -9.555 1.00 83.44 182 VAL A O 1
ATOM 1392 N N . GLY A 1 183 ? 3.680 8.256 -9.882 1.00 83.94 183 GLY A N 1
ATOM 1393 C CA . GLY A 1 183 ? 3.384 8.132 -8.456 1.00 83.94 183 GLY A CA 1
ATOM 1394 C C . GLY A 1 183 ? 3.427 6.677 -7.970 1.00 83.94 183 GLY A C 1
ATOM 1395 O O . GLY A 1 183 ? 3.037 5.744 -8.680 1.00 83.94 183 GLY A O 1
ATOM 1396 N N . THR A 1 184 ? 3.830 6.488 -6.711 1.00 90.19 184 THR A N 1
ATOM 1397 C CA . THR A 1 184 ? 3.940 5.179 -6.040 1.00 90.19 184 THR A CA 1
ATOM 1398 C C . THR A 1 184 ? 2.687 4.293 -6.178 1.00 90.19 184 THR A C 1
ATOM 1400 O O . THR A 1 184 ? 2.856 3.106 -6.469 1.00 90.19 184 THR A O 1
ATOM 1403 N N . PRO A 1 185 ? 1.436 4.809 -6.091 1.00 89.00 185 PRO A N 1
ATOM 1404 C CA . PRO A 1 185 ? 0.237 3.991 -6.310 1.00 89.00 185 PRO A CA 1
ATOM 1405 C C . PRO A 1 185 ? 0.172 3.292 -7.675 1.00 89.00 185 PRO A C 1
ATOM 1407 O O . PRO A 1 185 ? -0.342 2.179 -7.758 1.00 89.00 185 PRO A O 1
ATOM 1410 N N . MET A 1 186 ? 0.711 3.900 -8.739 1.00 87.69 186 MET A N 1
ATOM 1411 C CA . MET A 1 186 ? 0.712 3.300 -10.077 1.00 87.69 186 MET A CA 1
ATOM 1412 C C . MET A 1 186 ? 1.650 2.092 -10.141 1.00 87.69 186 MET A C 1
ATOM 1414 O O . MET A 1 186 ? 1.277 1.038 -10.657 1.00 87.69 186 MET A O 1
ATOM 1418 N N . VAL A 1 187 ? 2.844 2.221 -9.551 1.00 92.00 187 VAL A N 1
ATOM 1419 C CA . VAL A 1 187 ? 3.809 1.119 -9.448 1.00 92.00 187 VAL A CA 1
ATOM 1420 C C . VAL A 1 187 ? 3.262 0.021 -8.539 1.00 92.00 187 VAL A C 1
ATOM 1422 O O . VAL A 1 187 ? 3.282 -1.142 -8.928 1.00 92.00 187 VAL A O 1
ATOM 1425 N N . MET A 1 188 ? 2.702 0.366 -7.374 1.00 93.50 188 MET A N 1
ATOM 1426 C CA . MET A 1 188 ? 2.066 -0.604 -6.470 1.00 93.50 188 MET A CA 1
ATOM 1427 C C . MET A 1 188 ? 0.901 -1.346 -7.131 1.00 93.50 188 MET A C 1
ATOM 1429 O O . MET A 1 188 ? 0.764 -2.554 -6.931 1.00 93.50 188 MET A O 1
ATOM 1433 N N . GLY A 1 189 ? 0.084 -0.635 -7.914 1.00 91.44 189 GLY A N 1
ATOM 1434 C CA . GLY A 1 189 ? -1.019 -1.202 -8.681 1.00 91.44 189 GLY A CA 1
ATOM 1435 C C . GLY A 1 189 ? -0.520 -2.244 -9.671 1.00 91.44 189 GLY A C 1
ATOM 1436 O O . GLY A 1 189 ? -0.931 -3.404 -9.621 1.00 91.44 189 GLY A O 1
ATOM 1437 N N . GLY A 1 190 ? 0.438 -1.874 -10.523 1.00 90.81 190 GLY A N 1
ATOM 1438 C CA . GLY A 1 190 ? 0.970 -2.820 -11.499 1.00 90.81 190 GLY A CA 1
ATOM 1439 C C . GLY A 1 190 ? 1.832 -3.930 -10.914 1.00 90.81 190 GLY A C 1
ATOM 1440 O O . GLY A 1 190 ? 1.871 -5.019 -11.465 1.00 90.81 190 GLY A O 1
ATOM 1441 N N . LEU A 1 191 ? 2.413 -3.738 -9.736 1.00 93.50 191 LEU A N 1
ATOM 1442 C CA . LEU A 1 191 ? 3.042 -4.811 -8.968 1.00 93.50 191 LEU A CA 1
ATOM 1443 C C . LEU A 1 191 ? 2.037 -5.741 -8.256 1.00 93.50 191 LEU A C 1
ATOM 1445 O O . LEU A 1 191 ? 2.437 -6.786 -7.745 1.00 93.50 191 LEU A O 1
ATOM 1449 N N . GLY A 1 192 ? 0.745 -5.393 -8.228 1.00 90.94 192 GLY A N 1
ATOM 1450 C CA . GLY A 1 192 ? -0.319 -6.186 -7.602 1.00 90.94 192 GLY A CA 1
ATOM 1451 C C . GLY A 1 192 ? -0.382 -6.089 -6.073 1.00 90.94 192 GLY A C 1
ATOM 1452 O O . GLY A 1 192 ? -1.097 -6.871 -5.440 1.00 90.94 192 GLY A O 1
ATOM 1453 N N . LEU A 1 193 ? 0.357 -5.146 -5.478 1.00 92.75 193 LEU A N 1
ATOM 1454 C CA . LEU A 1 193 ? 0.337 -4.865 -4.040 1.00 92.75 193 LEU A CA 1
ATOM 1455 C C . LEU A 1 193 ? -0.925 -4.081 -3.655 1.00 92.75 193 LEU A C 1
ATOM 1457 O O . LEU A 1 193 ? -1.606 -4.417 -2.684 1.00 92.75 193 LEU A O 1
ATOM 1461 N N . LEU A 1 194 ? -1.243 -3.079 -4.477 1.00 91.44 194 LEU A N 1
ATOM 1462 C CA . LEU A 1 194 ? -2.523 -2.381 -4.507 1.00 91.44 194 LEU A CA 1
ATOM 1463 C C . LEU A 1 194 ? -3.395 -3.056 -5.569 1.00 91.44 194 LEU A C 1
ATOM 1465 O O . LEU A 1 194 ? -2.934 -3.275 -6.689 1.00 91.44 194 LEU A O 1
ATOM 1469 N N . LYS A 1 195 ? -4.633 -3.404 -5.232 1.00 91.56 195 LYS A N 1
ATOM 1470 C CA . LYS A 1 195 ? -5.545 -4.130 -6.121 1.00 91.56 195 LYS A CA 1
ATOM 1471 C C . LYS A 1 195 ? -6.812 -3.332 -6.390 1.00 91.56 195 LYS A C 1
ATOM 1473 O O . LYS A 1 195 ? -7.147 -2.413 -5.650 1.00 91.56 195 LYS A O 1
ATOM 1478 N N . TYR A 1 196 ? -7.551 -3.714 -7.428 1.00 88.81 196 TYR A N 1
ATOM 1479 C CA . TYR A 1 196 ? -8.838 -3.090 -7.733 1.00 88.81 196 TYR A CA 1
ATOM 1480 C C . TYR A 1 196 ? -9.829 -3.219 -6.564 1.00 88.81 196 TYR A C 1
ATOM 1482 O O . TYR A 1 196 ? -10.556 -2.276 -6.259 1.00 88.81 196 TYR A O 1
ATOM 1490 N N . GLU A 1 197 ? -9.814 -4.356 -5.866 1.00 91.94 197 GLU A N 1
ATOM 1491 C CA . GLU A 1 197 ? -10.692 -4.629 -4.727 1.00 91.94 197 GLU A CA 1
ATOM 1492 C C . GLU A 1 197 ? -10.445 -3.686 -3.545 1.00 91.94 197 GLU A C 1
ATOM 1494 O O . GLU A 1 197 ? -11.372 -3.423 -2.784 1.00 91.94 197 GLU A O 1
ATOM 1499 N N . ASP A 1 198 ? -9.239 -3.118 -3.422 1.00 93.12 198 ASP A N 1
ATOM 1500 C CA . ASP A 1 198 ? -8.935 -2.124 -2.387 1.00 93.12 198 ASP A CA 1
ATOM 1501 C C . ASP A 1 198 ? -9.750 -0.834 -2.577 1.00 93.12 198 ASP A C 1
ATOM 1503 O O . ASP A 1 198 ? -9.919 -0.073 -1.627 1.00 93.12 198 ASP A O 1
ATOM 1507 N N . PHE A 1 199 ? -10.295 -0.609 -3.779 1.00 92.12 199 PHE A N 1
ATOM 1508 C CA . PHE A 1 199 ? -11.142 0.534 -4.125 1.00 92.12 199 PHE A CA 1
ATOM 1509 C C . PHE A 1 199 ? -12.646 0.233 -4.062 1.00 92.12 199 PHE A C 1
ATOM 1511 O O . PHE A 1 199 ? -13.463 1.016 -4.564 1.00 92.12 199 PHE A O 1
ATOM 1518 N N . LEU A 1 200 ? -13.021 -0.901 -3.467 1.00 92.38 200 LEU A N 1
ATOM 1519 C CA . LEU A 1 200 ? -14.405 -1.309 -3.270 1.00 92.38 200 LEU A CA 1
ATOM 1520 C C . LEU A 1 200 ? -14.739 -1.377 -1.775 1.00 92.38 200 LEU A C 1
ATOM 1522 O O . LEU A 1 200 ? -13.955 -1.873 -0.971 1.00 92.38 200 LEU A O 1
ATOM 1526 N N . LEU A 1 201 ? -15.947 -0.948 -1.417 1.00 93.88 201 LEU A N 1
ATOM 1527 C CA . LEU A 1 201 ? -16.561 -1.176 -0.110 1.00 93.88 201 LEU A CA 1
ATOM 1528 C C . LEU A 1 201 ? -17.943 -1.794 -0.332 1.00 93.88 201 LEU A C 1
ATOM 1530 O O . LEU A 1 201 ? -18.754 -1.271 -1.097 1.00 93.88 201 LEU A O 1
ATOM 1534 N N . HIS A 1 202 ? -18.184 -2.964 0.264 1.00 92.25 202 HIS A N 1
ATOM 1535 C CA . HIS A 1 202 ? -19.388 -3.778 0.025 1.00 92.25 202 HIS A CA 1
ATOM 1536 C C . HIS A 1 202 ? -19.715 -3.984 -1.471 1.00 92.25 202 HIS A C 1
ATOM 1538 O O . HIS A 1 202 ? -20.873 -3.968 -1.885 1.00 92.25 202 HIS A O 1
ATOM 1544 N N . GLY A 1 203 ? -18.679 -4.143 -2.303 1.00 90.06 203 GLY A N 1
ATOM 1545 C CA . GLY A 1 203 ? -18.811 -4.323 -3.753 1.00 90.06 203 GLY A CA 1
ATOM 1546 C C . GLY A 1 203 ? -19.129 -3.048 -4.544 1.00 90.06 203 GLY A C 1
ATOM 1547 O O . GLY A 1 203 ? -19.286 -3.120 -5.760 1.00 90.06 203 GLY A O 1
ATOM 1548 N N . THR A 1 204 ? -19.203 -1.888 -3.888 1.00 92.69 204 THR A N 1
ATOM 1549 C CA . THR A 1 204 ? -19.419 -0.586 -4.532 1.00 92.69 204 THR A CA 1
ATOM 1550 C C . THR A 1 204 ? -18.112 0.194 -4.576 1.00 92.69 204 THR A C 1
ATOM 1552 O O . THR A 1 204 ? -17.345 0.171 -3.618 1.00 92.69 204 THR A O 1
ATOM 1555 N N . ARG A 1 205 ? -17.844 0.893 -5.685 1.00 91.44 205 ARG A N 1
ATOM 1556 C CA . ARG A 1 205 ? -16.663 1.757 -5.798 1.00 91.44 205 ARG A CA 1
ATOM 1557 C C . ARG A 1 205 ? -16.731 2.872 -4.757 1.00 91.44 205 ARG A C 1
ATOM 1559 O O . ARG A 1 205 ? -17.750 3.551 -4.657 1.00 91.44 205 ARG A O 1
ATOM 1566 N N . ILE A 1 206 ? -15.641 3.053 -4.023 1.00 89.56 206 ILE A N 1
ATOM 1567 C CA . ILE A 1 206 ? -15.531 4.095 -3.002 1.00 89.56 206 ILE A CA 1
ATOM 1568 C C . ILE A 1 206 ? -15.373 5.485 -3.619 1.00 89.56 206 ILE A C 1
ATOM 1570 O O . ILE A 1 206 ? -14.843 5.641 -4.724 1.00 89.56 206 ILE A O 1
ATOM 1574 N N . ASP A 1 207 ? -15.803 6.495 -2.869 1.00 88.00 207 ASP A N 1
ATOM 1575 C CA . ASP A 1 207 ? -15.415 7.882 -3.099 1.00 88.00 207 ASP A CA 1
ATOM 1576 C C . ASP A 1 207 ? -14.029 8.101 -2.477 1.00 88.00 207 ASP A C 1
ATOM 1578 O O . ASP A 1 207 ? -13.853 7.994 -1.265 1.00 88.00 207 ASP A O 1
ATOM 1582 N N . ILE A 1 208 ? -13.027 8.362 -3.316 1.00 85.69 208 ILE A N 1
ATOM 1583 C CA . ILE A 1 208 ? -11.631 8.457 -2.876 1.00 85.69 208 ILE A CA 1
ATOM 1584 C C . ILE A 1 208 ? -11.408 9.683 -1.985 1.00 85.69 208 ILE A C 1
ATOM 1586 O O . ILE A 1 208 ? -10.626 9.612 -1.038 1.00 85.69 208 ILE A O 1
ATOM 1590 N N . GLU A 1 209 ? -12.090 10.795 -2.264 1.00 82.50 209 GLU A N 1
ATOM 1591 C CA . GLU A 1 209 ? -11.981 12.011 -1.457 1.00 82.50 209 GLU A CA 1
ATOM 1592 C C . GLU A 1 209 ? -12.564 11.768 -0.063 1.00 82.50 209 GLU A C 1
ATOM 1594 O O . GLU A 1 209 ? -11.944 12.119 0.943 1.00 82.50 209 GLU A O 1
ATOM 1599 N N . HIS A 1 210 ? -13.709 11.084 0.008 1.00 86.38 210 HIS A N 1
ATOM 1600 C CA . HIS A 1 210 ? -14.305 10.680 1.279 1.00 86.38 210 HIS A CA 1
ATOM 1601 C C . HIS A 1 210 ? -13.374 9.773 2.097 1.00 86.38 210 HIS A C 1
ATOM 1603 O O . HIS A 1 210 ? -13.191 9.997 3.290 1.00 86.38 210 HIS A O 1
ATOM 1609 N N . GLU A 1 211 ? -12.754 8.778 1.465 1.00 88.81 211 GLU A N 1
ATOM 1610 C CA . GLU A 1 211 ? -11.840 7.839 2.130 1.00 88.81 211 GLU A CA 1
ATOM 1611 C C . GLU A 1 211 ? -10.573 8.526 2.647 1.00 88.81 211 GLU A C 1
ATOM 1613 O O . GLU A 1 211 ? -10.105 8.225 3.747 1.00 88.81 211 GLU A O 1
ATOM 1618 N N . LEU A 1 212 ? -10.043 9.480 1.877 1.00 84.50 212 LEU A N 1
ATOM 1619 C CA . LEU A 1 212 ? -8.890 10.282 2.269 1.00 84.50 212 LEU A CA 1
ATOM 1620 C C . LEU A 1 212 ? -9.214 11.186 3.462 1.00 84.50 212 LEU A C 1
ATOM 1622 O O . LEU A 1 212 ? -8.441 11.228 4.417 1.00 84.50 212 LEU A O 1
ATOM 1626 N N . ASN A 1 213 ? -10.372 11.848 3.449 1.00 82.25 213 ASN A N 1
ATOM 1627 C CA . ASN A 1 213 ? -10.827 12.662 4.575 1.00 82.25 213 ASN A CA 1
ATOM 1628 C C . ASN A 1 213 ? -11.076 11.805 5.824 1.00 82.25 213 ASN A C 1
ATOM 1630 O O . ASN A 1 213 ? -10.556 12.129 6.887 1.00 82.25 213 ASN A O 1
ATOM 1634 N N . ALA A 1 214 ? -11.761 10.666 5.688 1.00 86.56 214 ALA A N 1
ATOM 1635 C CA . ALA A 1 214 ? -12.023 9.757 6.802 1.00 86.56 214 ALA A CA 1
ATOM 1636 C C . ALA A 1 214 ? -10.733 9.215 7.444 1.00 86.56 214 ALA A C 1
ATOM 1638 O O . ALA A 1 214 ? -10.668 9.046 8.658 1.00 86.56 214 ALA A O 1
ATOM 1639 N N . ALA A 1 215 ? -9.684 8.961 6.653 1.00 86.94 215 ALA A N 1
ATOM 1640 C CA . ALA A 1 215 ? -8.383 8.573 7.196 1.00 86.94 215 ALA A CA 1
ATOM 1641 C C . ALA A 1 215 ? -7.686 9.727 7.942 1.00 86.94 215 ALA A C 1
ATOM 1643 O O . ALA A 1 215 ? -7.003 9.490 8.937 1.00 86.94 215 ALA A O 1
ATOM 1644 N N . LEU A 1 216 ? -7.844 10.970 7.477 1.00 82.25 216 LEU A N 1
ATOM 1645 C CA . LEU A 1 216 ? -7.256 12.159 8.106 1.00 82.25 216 LEU A CA 1
ATOM 1646 C C . LEU A 1 216 ? -7.977 12.586 9.391 1.00 82.25 216 LEU A C 1
ATOM 1648 O O . LEU A 1 216 ? -7.338 13.193 10.249 1.00 82.25 216 LEU A O 1
ATOM 1652 N N . GLU A 1 217 ? -9.267 12.270 9.518 1.00 84.69 217 GLU A N 1
ATOM 1653 C CA . GLU A 1 217 ? -10.104 12.569 10.687 1.00 84.69 217 GLU A CA 1
ATOM 1654 C C . GLU A 1 217 ? -9.764 11.725 11.925 1.00 84.69 217 GLU A C 1
ATOM 1656 O O . GLU A 1 217 ? -10.183 12.080 13.023 1.00 84.69 217 GLU A O 1
ATOM 1661 N N . VAL A 1 218 ? -8.985 10.644 11.787 1.00 84.50 218 VAL A N 1
ATOM 1662 C CA . VAL A 1 218 ? -8.532 9.847 12.938 1.00 84.50 218 VAL A CA 1
ATOM 1663 C C . VAL A 1 218 ? -7.598 10.684 13.821 1.00 84.50 218 VAL A C 1
ATOM 1665 O O . VAL A 1 218 ? -6.474 11.021 13.428 1.00 84.50 218 VAL A O 1
ATOM 1668 N N . GLU A 1 219 ? -8.072 11.013 15.023 1.00 83.69 219 GLU A N 1
ATOM 1669 C CA . GLU A 1 219 ? -7.359 11.824 16.011 1.00 83.69 219 GLU A CA 1
ATOM 1670 C C . GLU A 1 219 ? -6.312 10.988 16.752 1.00 83.69 219 GLU A C 1
ATOM 1672 O O . GLU A 1 219 ? -6.654 10.072 17.489 1.00 83.69 219 GLU A O 1
ATOM 1677 N N . ILE A 1 220 ? -5.029 11.316 16.580 1.00 79.75 220 ILE A N 1
ATOM 1678 C CA . ILE A 1 220 ? -3.923 10.666 17.298 1.00 79.75 220 ILE A CA 1
ATOM 1679 C C . ILE A 1 220 ? -3.755 11.350 18.661 1.00 79.75 220 ILE A C 1
ATOM 1681 O O . ILE A 1 220 ? -3.527 12.565 18.699 1.00 79.75 220 ILE A O 1
ATOM 1685 N N . TRP A 1 221 ? -3.832 10.576 19.745 1.00 69.06 221 TRP A N 1
ATOM 1686 C CA . TRP A 1 221 ? -3.688 11.047 21.128 1.00 69.06 221 TRP A CA 1
ATOM 1687 C C . TRP A 1 221 ? -2.305 10.767 21.715 1.00 69.06 221 TRP A C 1
ATOM 1689 O O . TRP A 1 221 ? -1.708 9.723 21.372 1.00 69.06 221 TRP A O 1
#

Sequence (221 aa):
MQTGLRLYQAIIDQSQALGIDFDAAAHSCGVGADLLMSCFDEPTHTKPHDLYDVLTRRRIDAISSFLDCSGFRVFLLADVFKWEDYSLISGSGLFAGPSTADVTRANEAALYLHSVVSADVFGSPEFIVGEFIAATWSKTLAEACTKVAVSYRKLLAWKNGVATPELSDIEEIKLMASAMEVGTPMVMGGLGLLKYEDFLLHGTRIDIEHELNAALEVEIW

Foldseek 3Di:
DQFLLLLVLLLVVLCVVVVHDSQVSCVLLVHGSLQVCLCVPHDHPDHRDPVQVVDWPSSLVSSCVSSLHFSLLSCLSRVLADLVLLVLVVPDPPDDDDDDPDDPSLVSSLVQVVVLLVVPLAQALLVLLVLLCVLLVHPDSVRSCVVLVHDSVVSVCLNVVVDQDTSVCSVNLCSSCVSSSHGSSNSCRNSNVDDNRSQDRPNHGDRSSVSNVVSVPRDRD

Secondary structure (DSSP, 8-state):
--TTHHHHHHHHHHHHHHT--HHHHHHHTTS-HHHHHTTTT---SS----HHHH--HHHHHHHHHHTTS-HHHHHHHTT-S-HHHHHGGGT-TT--PPP-S---HHHHHHHHHHHHHHTT-TT-HHHHHHHHHHHTT-SSHHHHHHHHT--HHHHHHHHTTSS---GGGHHHHHHHHHHHTS-HHHHHHHTTSS-GGGGEETTEE--HHHHHHHHHT----

Organism: NCBI:txid82633

pLDDT: mean 86.06, std 14.6, range [37.47, 97.44]